Protein 9KRQ (pdb70)

Organism: NCBI:txid1508227

Sequence (362 aa):
TNVCPFHKVFNATRFPSVYAWERTKISDCIADYTVFYNSTSFSTFKCYGVSPSKLIDLCFTSVYADTFLIRFSEVRQVAPGQTGVIADYNYKLPDDFTGCVIAWNTAKQDTGHYFYRSHRSTKLKPFERDLSSDENGVRTLSTYDFNPNVPLEYQATRVVVLSFELLNAPATVCGHHHHHHTNVCPFHKVFNATRFPSVYAWERTKISDCIADYTVFYNSTSFSTFKCYGVSPSKLIDLCFTSVYADTFLIRFSEVRQVAPGQTGVIADYNYKLPDDFTGCVIAWNTAKQDTGHYFYRSHRSTKLKPFERDLSSDENGVRTLSTYDFNPNVPLEYQATRVVVLSFELLNAPATVCGHHHHHH

Nearest PDB structures (foldseek):
  8aja-assembly1_C  TM=9.615E-01  e=2.398E-30  Severe acute respiratory syndrome coronavirus
  7tat-assembly1_B  TM=9.306E-01  e=1.981E-24  Severe acute respiratory syndrome coronavirus 2
  9atp-assembly1_C  TM=9.205E-01  e=1.604E-23  Severe acute respiratory syndrome coronavirus 2
  8iou-assembly1_C  TM=9.215E-01  e=1.086E-22  Severe acute respiratory syndrome coronavirus 2
  7c2l-assembly1_B  TM=9.004E-01  e=1.258E-21  Severe acute respiratory syndrome coronavirus 2

Secondary structure (DSSP, 8-state):
-EE-THHHHHS-S-PPBSTT-EEEEE-SEE--GGGTSS-TT-SEEEEESS-GGGGGG--BSEEEEEEEEEEGGGGGTTSTT--SHHHHHT----TT--EEEEEEE-TTT--EEEEEE---SSPPPTT------EEBTEESEEEEEE-TTSPTTSSEEEEEEEEEE-SSS---B--SSSS--/-EE---HHHHS-S---BSTT-B--EE-SEEE-TTSS--SSS--EEEEESS-GGGGGG-EESEEEEEEEEEEGGGGGG-STT--SHHHHHT----TT--EEEEEE--TTTS-EEEEEE---SS-PPTT------BSSSSB-EEEEEE-TTS-GGGSEEEEEEEEEE-SSS---EEETTTTT-

B-factor: mean 45.49, std 20.88, range [3.66, 144.94]

InterPro domains:
  IPR002552 Spike glycoprotein S2, coronavirus [PF01601] (683-1204)
  IPR018548 Spike (S) protein S1 subunit, receptor-binding domain, betacoronavirus [PF09408] (343-502)
  IPR018548 Spike (S) protein S1 subunit, receptor-binding domain, betacoronavirus [PS51921] (329-503)
  IPR032500 Spike glycoprotein S1, N-terminal domain, betacoronavirus-like [PF16451] (31-332)
  IPR032500 Spike glycoprotein S1, N-terminal domain, betacoronavirus-like [PS51922] (10-298)
  IPR036326 Spike S1 subunit, receptor binding domain superfamily, betacoronavirus [SSF143587] (328-492)
  IPR042578 Spike glycoprotein, betacoronavirus [MF_04099] (5-1245)
  IPR043002 Spike glycoprotein, N-terminal domain superfamily [G3DSA:2.60.120.960] (22-302)
  IPR043473 Spike glycoprotein S2 superfamily, coronavirus [SSF111474] (881-998)
  IPR043473 Spike glycoprotein S2 superfamily, coronavirus [SSF111474] (1131-1183)
  IPR044341 Spike (S) protein S1 subunit, N-terminal domain, SARS-CoV-like [cd21624] (13-299)
  IPR044873 Spike glycoprotein S2, coronavirus, heptad repeat 1 [PS51923] (868-973)
  IPR044874 Spike glycoprotein S2, coronavirus, heptad repeat 2 [PS51924] (1115-1197)

Solvent-accessible surface area: 18185 Å² total; per-residue (Å²): 120,124,82,9,46,11,120,137,24,15,96,39,134,151,4,21,20,0,44,24,6,96,95,53,137,6,49,98,4,54,1,52,7,28,89,1,15,35,21,72,50,23,55,34,7,112,25,59,70,32,48,30,54,108,2,51,51,26,15,0,25,25,6,60,0,0,11,0,0,0,48,42,40,16,12,173,30,6,16,36,64,72,110,18,43,0,2,17,48,2,3,36,4,18,121,109,14,46,0,1,4,0,0,23,43,6,1,156,94,5,59,25,118,4,64,42,6,48,121,43,89,95,123,16,146,72,47,46,94,30,108,55,41,80,90,144,60,96,149,15,9,44,67,1,70,1,56,57,132,40,93,88,89,116,22,0,0,0,0,0,0,3,10,13,90,86,121,114,74,118,69,25,4,24,3,87,85,85,150,186,138,157,93,89,4,47,10,106,122,20,10,91,34,33,110,6,16,17,0,34,22,3,91,88,52,137,4,42,98,3,34,0,45,3,60,62,12,62,148,45,147,72,46,54,19,51,102,24,69,64,24,56,52,87,121,1,31,65,41,29,2,32,24,2,81,0,0,11,0,0,0,62,58,45,15,19,184,19,1,14,22,58,74,102,22,44,0,2,10,49,1,2,36,5,25,119,122,12,41,0,1,4,1,0,21,52,14,3,148,66,2,16,2,80,6,51,39,5,36,114,53,120,75,108,4,133,68,53,51,104,26,109,55,39,93,109,141,72,104,149,11,8,47,83,5,69,3,45,42,127,32,90,92,81,112,28,0,0,0,0,0,0,1,11,3,93,40,166,110,59,124,67,45,2,9,0,74,119,85,64,188,144

Structure (mmCIF, N/CA/C/O backbone):
data_9KRQ
#
_entry.id   9KRQ
#
_cell.length_a   44.163
_cell.length_b   73.772
_cell.length_c   117.835
_cell.angle_alpha   90.00
_cell.angle_beta   90.00
_cell.angle_gamma   90.00
#
_symmetry.space_group_name_H-M   'P 21 21 21'
#
loop_
_entity.id
_entity.type
_entity.pdbx_description
1 polymer 'Spike glycoprotein'
2 non-polymer 2-acetamido-2-deoxy-beta-D-glucopyranose
#
loop_
_atom_site.group_PDB
_atom_site.id
_atom_site.type_symbol
_atom_site.label_atom_id
_atom_site.label_alt_id
_atom_site.label_comp_id
_atom_site.label_asym_id
_atom_site.label_entity_id
_atom_site.label_seq_id
_atom_site.pdbx_PDB_ins_code
_atom_site.Cartn_x
_atom_site.Cartn_y
_atom_site.Cartn_z
_atom_site.occupancy
_atom_site.B_iso_or_equiv
_atom_site.auth_seq_id
_atom_site.auth_comp_id
_atom_site.auth_asym_id
_atom_site.auth_atom_id
_atom_site.pdbx_PDB_model_num
ATOM 1 N N . THR A 1 1 ? 84.388 58.780 9.060 1.00 91.21 329 THR B N 1
ATOM 2 C CA . THR A 1 1 ? 83.991 57.854 7.998 1.00 91.79 329 THR B CA 1
ATOM 3 C C . THR A 1 1 ? 82.522 57.415 8.140 1.00 89.46 329 THR B C 1
ATOM 4 O O . THR A 1 1 ? 82.020 57.229 9.257 1.00 80.87 329 THR B O 1
ATOM 8 N N . ASN A 1 2 ? 81.853 57.247 6.994 1.00 73.12 330 ASN B N 1
ATOM 9 C CA . ASN A 1 2 ? 80.460 56.829 6.931 1.00 71.48 330 ASN B CA 1
ATOM 10 C C . ASN A 1 2 ? 80.375 55.304 6.914 1.00 77.19 330 ASN B C 1
ATOM 11 O O . ASN A 1 2 ? 81.387 54.603 6.840 1.00 78.21 330 ASN B O 1
ATOM 16 N N . VAL A 1 3 ? 79.147 54.779 6.918 1.00 76.58 331 VAL B N 1
ATOM 17 C CA . VAL A 1 3 ? 78.905 53.379 7.246 1.00 67.46 331 VAL B CA 1
ATOM 18 C C . VAL A 1 3 ? 79.283 52.523 6.037 1.00 61.10 331 VAL B C 1
ATOM 19 O O . VAL A 1 3 ? 79.485 53.026 4.925 1.00 57.70 331 VAL B O 1
ATOM 23 N N . CYS A 1 4 ? 79.403 51.277 6.249 1.00 65.46 332 CYS B N 1
ATOM 24 C CA . CYS A 1 4 ? 80.023 50.394 5.285 1.00 64.94 332 CYS B CA 1
ATOM 25 C C . CYS A 1 4 ? 79.003 49.868 4.287 1.00 66.17 332 CYS B C 1
ATOM 26 O O . CYS A 1 4 ? 77.924 49.408 4.694 1.00 66.26 332 CYS B O 1
ATOM 29 N N . PRO A 1 5 ? 79.335 49.904 2.977 1.00 50.59 333 PRO B N 1
ATOM 30 C CA . PRO A 1 5 ? 78.411 49.579 1.892 1.00 39.54 333 PRO B CA 1
ATOM 31 C C . PRO A 1 5 ? 78.158 48.088 1.755 1.00 39.33 333 PRO B C 1
ATOM 32 O O . PRO A 1 5 ? 78.651 47.397 0.882 1.00 47.18 333 PRO B O 1
ATOM 36 N N . PHE A 1 6 ? 77.409 47.543 2.685 1.00 38.87 334 PHE B N 1
ATOM 37 C CA . PHE A 1 6 ? 77.141 46.124 2.545 1.00 38.69 334 PHE B CA 1
ATOM 38 C C . PHE A 1 6 ? 75.919 45.865 1.692 1.00 38.25 334 PHE B C 1
ATOM 39 O O . PHE A 1 6 ? 75.978 45.016 0.810 1.00 38.77 334 PHE B O 1
ATOM 47 N N . HIS A 1 7 ? 74.841 46.622 1.889 1.00 72.56 335 HIS B N 1
ATOM 48 C CA . HIS A 1 7 ? 73.641 46.387 1.100 1.00 71.13 335 HIS B CA 1
ATOM 49 C C . HIS A 1 7 ? 73.915 46.532 -0.391 1.00 73.69 335 HIS B C 1
ATOM 50 O O . HIS A 1 7 ? 73.336 45.794 -1.199 1.00 75.10 335 HIS B O 1
ATOM 57 N N . LYS A 1 8 ? 74.817 47.438 -0.780 1.00 41.10 336 LYS B N 1
ATOM 58 C CA . LYS A 1 8 ? 75.054 47.658 -2.203 1.00 39.68 336 LYS B CA 1
ATOM 59 C C . LYS A 1 8 ? 75.790 46.493 -2.825 1.00 39.31 336 LYS B C 1
ATOM 60 O O . LYS A 1 8 ? 75.698 46.301 -4.043 1.00 37.31 336 LYS B O 1
ATOM 66 N N . VAL A 1 9 ? 76.515 45.731 -2.005 1.00 35.57 337 VAL B N 1
ATOM 67 C CA . VAL A 1 9 ? 77.233 44.525 -2.413 1.00 35.94 337 VAL B CA 1
ATOM 68 C C . VAL A 1 9 ? 76.329 43.299 -2.385 1.00 32.76 337 VAL B C 1
ATOM 69 O O . VAL A 1 9 ? 76.359 42.475 -3.304 1.00 31.56 337 VAL B O 1
ATOM 73 N N . PHE A 1 10 ? 75.510 43.207 -1.342 1.00 29.55 338 PHE B N 1
ATOM 74 C CA . PHE A 1 10 ? 74.713 42.030 -1.045 1.00 29.01 338 PHE B CA 1
ATOM 75 C C . PHE A 1 10 ? 73.398 42.010 -1.817 1.00 27.92 338 PHE B C 1
ATOM 76 O O . PHE A 1 10 ? 73.034 40.973 -2.372 1.00 28.46 338 PHE B O 1
ATOM 84 N N . ASN A 1 11 ? 72.654 43.114 -1.843 1.00 40.92 339 ASN B N 1
ATOM 85 C CA . ASN A 1 11 ? 71.362 43.097 -2.538 1.00 45.80 339 ASN B CA 1
ATOM 86 C C . ASN A 1 11 ? 71.472 43.675 -3.946 1.00 42.49 339 ASN B C 1
ATOM 87 O O . ASN A 1 11 ? 70.594 44.404 -4.405 1.00 45.90 339 ASN B O 1
ATOM 92 N N . ALA A 1 12 ? 72.479 43.251 -4.700 1.00 30.66 340 ALA B N 1
ATOM 93 C CA . ALA A 1 12 ? 72.587 43.666 -6.085 1.00 30.95 340 ALA B CA 1
ATOM 94 C C . ALA A 1 12 ? 71.736 42.726 -6.928 1.00 34.24 340 ALA B C 1
ATOM 95 O O . ALA A 1 12 ? 71.408 41.619 -6.504 1.00 39.42 340 ALA B O 1
ATOM 97 N N . THR A 1 13 ? 71.365 43.161 -8.130 1.00 25.44 341 THR B N 1
ATOM 98 C CA . THR A 1 13 ? 70.418 42.336 -8.883 1.00 28.41 341 THR B CA 1
ATOM 99 C C . THR A 1 13 ? 71.052 41.016 -9.310 1.00 27.75 341 THR B C 1
ATOM 100 O O . THR A 1 13 ? 70.372 39.980 -9.356 1.00 24.21 341 THR B O 1
ATOM 104 N N . ARG A 1 14 ? 72.342 41.042 -9.649 1.00 42.13 342 ARG B N 1
ATOM 105 C CA . ARG A 1 14 ? 73.051 39.886 -10.184 1.00 43.19 342 ARG B CA 1
ATOM 106 C C . ARG A 1 14 ? 74.313 39.557 -9.377 1.00 41.30 342 ARG B C 1
ATOM 107 O O . ARG A 1 14 ? 75.076 40.448 -8.995 1.00 38.80 342 ARG B O 1
ATOM 115 N N . PHE A 1 15 ? 74.550 38.262 -9.133 1.00 26.25 343 PHE B N 1
ATOM 116 C CA . PHE A 1 15 ? 75.879 37.916 -8.646 1.00 22.12 343 PHE B CA 1
ATOM 117 C C . PHE A 1 15 ? 76.654 37.237 -9.770 1.00 18.19 343 PHE B C 1
ATOM 118 O O . PHE A 1 15 ? 76.049 36.646 -10.667 1.00 18.47 343 PHE B O 1
ATOM 126 N N . PRO A 1 16 ? 77.980 37.327 -9.775 1.00 27.08 344 PRO B N 1
ATOM 127 C CA . PRO A 1 16 ? 78.749 36.748 -10.875 1.00 30.23 344 PRO B CA 1
ATOM 128 C C . PRO A 1 16 ? 78.598 35.241 -10.918 1.00 29.99 344 PRO B C 1
ATOM 129 O O . PRO A 1 16 ? 78.086 34.618 -9.993 1.00 36.42 344 PRO B O 1
ATOM 133 N N . SER A 1 17 ? 79.014 34.647 -12.029 1.00 29.38 345 SER B N 1
ATOM 134 C CA . SER A 1 17 ? 79.254 33.217 -11.956 1.00 33.80 345 SER B CA 1
ATOM 135 C C . SER A 1 17 ? 80.488 32.968 -11.084 1.00 35.07 345 SER B C 1
ATOM 136 O O . SER A 1 17 ? 81.300 33.864 -10.837 1.00 35.66 345 SER B O 1
ATOM 139 N N . VAL A 1 18 ? 80.578 31.759 -10.541 1.00 27.82 346 VAL B N 1
ATOM 140 C CA . VAL A 1 18 ? 81.619 31.499 -9.555 1.00 28.79 346 VAL B CA 1
ATOM 141 C C . VAL A 1 18 ? 82.995 31.426 -10.213 1.00 29.86 346 VAL B C 1
ATOM 142 O O . VAL A 1 18 ? 84.011 31.754 -9.588 1.00 30.95 346 VAL B O 1
ATOM 146 N N . TYR A 1 19 ? 83.074 30.991 -11.462 1.00 21.37 347 TYR B N 1
ATOM 147 C CA . TYR A 1 19 ? 84.395 30.882 -12.053 1.00 22.78 347 TYR B CA 1
ATOM 148 C C . TYR A 1 19 ? 84.965 32.256 -12.305 1.00 22.14 347 TYR B C 1
ATOM 149 O O . TYR A 1 19 ? 86.181 32.451 -12.265 1.00 27.73 347 TYR B O 1
ATOM 158 N N . ALA A 1 20 ? 84.098 33.214 -12.560 1.00 32.82 348 ALA B N 1
ATOM 159 C CA . ALA A 1 20 ? 84.489 34.603 -12.698 1.00 34.59 348 ALA B CA 1
ATOM 160 C C . ALA A 1 20 ? 84.080 35.431 -11.476 1.00 37.72 348 ALA B C 1
ATOM 161 O O . ALA A 1 20 ? 83.402 36.456 -11.616 1.00 39.89 348 ALA B O 1
ATOM 163 N N . TRP A 1 21 ? 84.423 34.972 -10.275 1.00 24.06 349 TRP B N 1
ATOM 164 C CA . TRP A 1 21 ? 84.106 35.719 -9.071 1.00 21.67 349 TRP B CA 1
ATOM 165 C C . TRP A 1 21 ? 84.723 37.118 -9.115 1.00 25.36 349 TRP B C 1
ATOM 166 O O . TRP A 1 21 ? 85.698 37.394 -9.822 1.00 24.33 349 TRP B O 1
ATOM 177 N N . GLU A 1 22 ? 84.130 38.015 -8.339 1.00 37.08 350 GLU B N 1
ATOM 178 C CA . GLU A 1 22 ? 84.507 39.409 -8.373 1.00 32.63 350 GLU B CA 1
ATOM 179 C C . GLU A 1 22 ? 84.844 39.871 -6.968 1.00 35.15 350 GLU B C 1
ATOM 180 O O . GLU A 1 22 ? 84.149 39.532 -6.005 1.00 36.24 350 GLU B O 1
ATOM 186 N N . ARG A 1 23 ? 85.894 40.679 -6.879 1.00 25.06 351 ARG B N 1
ATOM 187 C CA . ARG A 1 23 ? 86.394 41.285 -5.656 1.00 24.47 351 ARG B CA 1
ATOM 188 C C . ARG A 1 23 ? 85.887 42.724 -5.540 1.00 24.79 351 ARG B C 1
ATOM 189 O O . ARG A 1 23 ? 85.499 43.370 -6.516 1.00 30.80 351 ARG B O 1
ATOM 197 N N . THR A 1 24 ? 85.851 43.203 -4.313 1.00 25.54 352 THR B N 1
ATOM 198 C CA . THR A 1 24 ? 85.496 44.577 -4.009 1.00 25.59 352 THR B CA 1
ATOM 199 C C . THR A 1 24 ? 86.402 45.055 -2.892 1.00 32.47 352 THR B C 1
ATOM 200 O O . THR A 1 24 ? 86.725 44.274 -1.994 1.00 39.96 352 THR B O 1
ATOM 204 N N . LYS A 1 25 ? 86.906 46.287 -2.987 1.00 41.65 353 LYS B N 1
ATOM 205 C CA . LYS A 1 25 ? 87.749 46.807 -1.919 1.00 45.07 353 LYS B CA 1
ATOM 206 C C . LYS A 1 25 ? 86.893 47.702 -1.037 1.00 42.13 353 LYS B C 1
ATOM 207 O O . LYS A 1 25 ? 86.113 48.513 -1.544 1.00 45.95 353 LYS B O 1
ATOM 213 N N . ILE A 1 26 ? 86.975 47.492 0.273 1.00 27.60 354 ILE B N 1
ATOM 214 C CA . ILE A 1 26 ? 86.231 48.298 1.229 1.00 36.98 354 ILE B CA 1
ATOM 215 C C . ILE A 1 26 ? 87.192 48.936 2.227 1.00 36.10 354 ILE B C 1
ATOM 216 O O . ILE A 1 26 ? 88.018 48.240 2.833 1.00 34.87 354 ILE B O 1
ATOM 221 N N . SER A 1 27 ? 87.040 50.243 2.440 1.00 52.25 355 SER B N 1
ATOM 222 C CA . SER A 1 27 ? 87.832 50.973 3.427 1.00 52.92 355 SER B CA 1
ATOM 223 C C . SER A 1 27 ? 87.202 52.343 3.661 1.00 56.68 355 SER B C 1
ATOM 224 O O . SER A 1 27 ? 86.325 52.775 2.910 1.00 63.22 355 SER B O 1
ATOM 227 N N . ASP A 1 28 ? 87.686 53.025 4.709 1.00 54.08 356 ASP B N 1
ATOM 228 C CA . ASP A 1 28 ? 87.162 54.316 5.182 1.00 51.13 356 ASP B CA 1
ATOM 229 C C . ASP A 1 28 ? 85.715 54.227 5.645 1.00 54.07 356 ASP B C 1
ATOM 230 O O . ASP A 1 28 ? 84.942 55.164 5.445 1.00 59.49 356 ASP B O 1
ATOM 235 N N . CYS A 1 29 ? 85.300 53.070 6.137 1.00 41.57 357 CYS B N 1
ATOM 236 C CA . CYS A 1 29 ? 83.923 52.826 6.534 1.00 44.46 357 CYS B CA 1
ATOM 237 C C . CYS A 1 29 ? 83.849 52.382 7.996 1.00 47.35 357 CYS B C 1
ATOM 238 O O . CYS A 1 29 ? 84.839 51.935 8.581 1.00 44.91 357 CYS B O 1
ATOM 241 N N . ILE A 1 30 ? 82.665 52.566 8.593 1.00 49.11 358 ILE B N 1
ATOM 242 C CA . ILE A 1 30 ? 82.312 52.068 9.925 1.00 47.75 358 ILE B CA 1
ATOM 243 C C . ILE A 1 30 ? 81.368 50.887 9.720 1.00 50.25 358 ILE B C 1
ATOM 244 O O . ILE A 1 30 ? 80.175 51.068 9.454 1.00 54.98 358 ILE B O 1
ATOM 249 N N . ALA A 1 31 ? 81.877 49.669 9.856 1.00 51.80 359 ALA B N 1
ATOM 250 C CA . ALA A 1 31 ? 81.134 48.492 9.417 1.00 58.18 359 ALA B CA 1
ATOM 251 C C . ALA A 1 31 ? 80.002 48.090 10.369 1.00 61.52 359 ALA B C 1
ATOM 252 O O . ALA A 1 31 ? 80.204 47.989 11.583 1.00 61.60 359 ALA B O 1
ATOM 254 N N . ASP A 1 32 ? 78.825 47.798 9.808 1.00 50.89 360 ASP B N 1
ATOM 255 C CA . ASP A 1 32 ? 77.705 47.226 10.552 1.00 53.40 360 ASP B CA 1
ATOM 256 C C . ASP A 1 32 ? 77.399 45.835 10.016 1.00 63.85 360 ASP B C 1
ATOM 257 O O . ASP A 1 32 ? 76.681 45.687 9.022 1.00 66.43 360 ASP B O 1
ATOM 262 N N . TYR A 1 33 ? 77.918 44.814 10.696 1.00 74.09 361 TYR B N 1
ATOM 263 C CA . TYR A 1 33 ? 77.649 43.436 10.319 1.00 77.17 361 TYR B CA 1
ATOM 264 C C . TYR A 1 33 ? 76.313 42.921 10.861 1.00 83.15 361 TYR B C 1
ATOM 265 O O . TYR A 1 33 ? 76.034 41.715 10.749 1.00 80.77 361 TYR B O 1
ATOM 274 N N . THR A 1 34 ? 75.480 43.798 11.406 1.00 92.60 362 THR B N 1
ATOM 275 C CA . THR A 1 34 ? 74.304 43.277 12.144 1.00 91.69 362 THR B CA 1
ATOM 276 C C . THR A 1 34 ? 73.378 42.563 11.161 1.00 99.54 362 THR B C 1
ATOM 277 O O . THR A 1 34 ? 72.842 41.516 11.532 1.00 102.29 362 THR B O 1
ATOM 281 N N . VAL A 1 35 ? 73.209 43.090 9.947 1.00 81.71 363 VAL B N 1
ATOM 282 C CA . VAL A 1 35 ? 72.221 42.463 9.026 1.00 75.74 363 VAL B CA 1
ATOM 283 C C . VAL A 1 35 ? 72.438 40.958 9.027 1.00 75.79 363 VAL B C 1
ATOM 284 O O . VAL A 1 35 ? 71.468 40.236 9.262 1.00 78.07 363 VAL B O 1
ATOM 288 N N . PHE A 1 36 ? 73.661 40.501 8.776 1.00 77.19 364 PHE B N 1
ATOM 289 C CA . PHE A 1 36 ? 73.932 39.047 8.647 1.00 68.68 364 PHE B CA 1
ATOM 290 C C . PHE A 1 36 ? 73.427 38.337 9.906 1.00 74.71 364 PHE B C 1
ATOM 291 O O . PHE A 1 36 ? 72.921 38.992 10.795 1.00 77.18 364 PHE B O 1
ATOM 299 N N . TYR A 1 37 ? 73.589 37.022 9.999 1.00 95.45 365 TYR B N 1
ATOM 300 C CA . TYR A 1 37 ? 73.018 36.250 11.140 1.00 100.60 365 T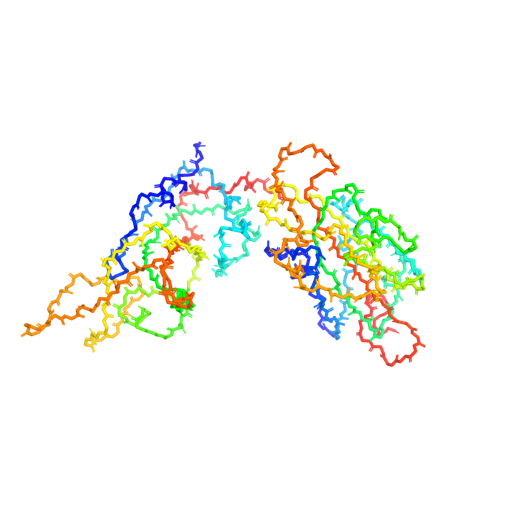YR B CA 1
ATOM 301 C C . TYR A 1 37 ? 71.541 36.621 11.370 1.00 106.43 365 TYR B C 1
ATOM 302 O O . TYR A 1 37 ? 71.151 36.791 12.542 1.00 99.23 365 TYR B O 1
ATOM 311 N N . ASN A 1 38 ? 70.755 36.746 10.298 1.00 107.22 366 ASN B N 1
ATOM 312 C CA . ASN A 1 38 ? 69.308 37.078 10.379 1.00 98.19 366 ASN B CA 1
ATOM 313 C C . ASN A 1 38 ? 68.558 35.778 10.643 1.00 107.65 366 ASN B C 1
ATOM 314 O O . ASN A 1 38 ? 67.381 35.857 11.035 1.00 112.92 366 ASN B O 1
ATOM 319 N N . SER A 1 39 ? 69.192 34.630 10.396 1.00 98.47 367 SER B N 1
ATOM 320 C CA . SER A 1 39 ? 68.597 33.312 10.750 1.00 95.20 367 SER B CA 1
ATOM 321 C C . SER A 1 39 ? 67.290 33.036 10.007 1.00 92.82 367 SER B C 1
ATOM 322 O O . SER A 1 39 ? 66.588 32.079 10.378 1.00 87.00 367 SER B O 1
ATOM 325 N N . THR A 1 40 ? 66.958 33.861 9.035 1.00 92.28 368 THR B N 1
ATOM 326 C CA . THR A 1 40 ? 65.728 33.643 8.242 1.00 98.20 368 THR B CA 1
ATOM 327 C C . THR A 1 40 ? 66.117 34.104 6.849 1.00 104.12 368 THR B C 1
ATOM 328 O O . THR A 1 40 ? 65.318 33.923 5.908 1.00 110.19 368 THR B O 1
ATOM 332 N N . SER A 1 41 ? 67.307 34.699 6.760 1.00 103.13 369 SER B N 1
ATOM 333 C CA . SER A 1 41 ? 67.865 35.107 5.452 1.00 98.41 369 SER B CA 1
ATOM 334 C C . SER A 1 41 ? 69.296 34.598 5.388 1.00 90.42 369 SER B C 1
ATOM 335 O O . SER A 1 41 ? 69.651 33.990 4.375 1.00 86.25 369 SER B O 1
ATOM 338 N N . PHE A 1 42 ? 70.083 34.771 6.454 1.00 70.83 370 PHE B N 1
ATOM 339 C CA . PHE A 1 42 ? 71.464 34.351 6.243 1.00 64.15 370 PHE B CA 1
ATOM 340 C C . PHE A 1 42 ? 71.606 32.955 6.817 1.00 61.53 370 PHE B C 1
ATOM 341 O O . PHE A 1 42 ? 71.584 32.760 8.028 1.00 74.17 370 PHE B O 1
ATOM 349 N N . SER A 1 43 ? 71.748 31.985 5.936 1.00 44.66 371 SER B N 1
ATOM 350 C CA . SER A 1 43 ? 71.797 30.608 6.369 1.00 48.09 371 SER B CA 1
ATOM 351 C C . SER A 1 43 ? 73.191 30.154 6.741 1.00 52.13 371 SER B C 1
ATOM 352 O O . SER A 1 43 ? 73.342 29.046 7.262 1.00 58.40 371 SER B O 1
ATOM 355 N N . THR A 1 44 ? 74.221 30.949 6.483 1.00 52.77 372 THR B N 1
ATOM 356 C CA . THR A 1 44 ? 75.553 30.490 6.864 1.00 50.21 372 THR B CA 1
ATOM 357 C C . THR A 1 44 ? 76.397 31.709 7.153 1.00 45.65 372 THR B C 1
ATOM 358 O O . THR A 1 44 ? 76.522 32.584 6.298 1.00 48.62 372 THR B O 1
ATOM 362 N N . PHE A 1 45 ? 76.981 31.754 8.344 1.00 44.18 373 PHE B N 1
ATOM 363 C CA . PHE A 1 45 ? 77.810 32.890 8.735 1.00 47.16 373 PHE B CA 1
ATOM 364 C C . PHE A 1 45 ? 78.918 32.378 9.649 1.00 44.14 373 PHE B C 1
ATOM 365 O O . PHE A 1 45 ? 78.709 32.220 10.851 1.00 46.28 373 PHE B O 1
ATOM 373 N N . LYS A 1 46 ? 80.116 32.228 9.089 1.00 51.96 374 LYS B N 1
ATOM 374 C CA . LYS A 1 46 ? 81.176 31.468 9.745 1.00 54.92 374 LYS B CA 1
ATOM 375 C C . LYS A 1 46 ? 82.508 32.143 9.476 1.00 51.38 374 LYS B C 1
ATOM 376 O O . LYS A 1 46 ? 82.829 32.457 8.325 1.00 47.31 374 LYS B O 1
ATOM 382 N N . CYS A 1 47 ? 83.271 32.377 10.543 1.00 60.84 375 CYS B N 1
ATOM 383 C CA . CYS A 1 47 ? 84.502 33.152 10.476 1.00 57.30 375 CYS B CA 1
ATOM 384 C C . CYS A 1 47 ? 85.698 32.283 10.858 1.00 58.30 375 CYS B C 1
ATOM 385 O O . CYS A 1 47 ? 85.557 31.249 11.528 1.00 61.53 375 CYS B O 1
ATOM 388 N N . TYR A 1 48 ? 86.856 32.654 10.316 1.00 41.73 376 TYR B N 1
ATOM 389 C CA . TYR A 1 48 ? 88.097 31.891 10.389 1.00 41.31 376 TYR B CA 1
ATOM 390 C C . TYR A 1 48 ? 89.212 32.835 10.808 1.00 44.93 376 TYR B C 1
ATOM 391 O O . TYR A 1 48 ? 89.489 33.813 10.104 1.00 48.56 376 TYR B O 1
ATOM 400 N N . GLY A 1 49 ? 89.836 32.565 11.953 1.00 25.86 377 GLY B N 1
ATOM 401 C CA . GLY A 1 49 ? 90.838 33.465 12.476 1.00 25.89 377 GLY B CA 1
ATOM 402 C C . GLY A 1 49 ? 90.309 34.518 13.419 1.00 26.16 377 GLY B C 1
ATOM 403 O O . GLY A 1 49 ? 91.084 35.356 13.891 1.00 28.36 377 GLY B O 1
ATOM 404 N N . VAL A 1 50 ? 88.999 34.534 13.684 1.00 29.72 378 VAL B N 1
ATOM 405 C CA . VAL A 1 50 ? 88.423 35.504 14.598 1.00 32.38 378 VAL B CA 1
ATOM 406 C C . VAL A 1 50 ? 87.033 35.029 14.973 1.00 33.13 378 VAL B C 1
ATOM 407 O O . VAL A 1 50 ? 86.470 34.147 14.321 1.00 34.14 378 VAL B O 1
ATOM 411 N N . SER A 1 51 ? 86.505 35.584 15.997 1.00 32.29 379 SER B N 1
ATOM 412 C CA . SER A 1 51 ? 85.189 35.203 16.447 1.00 35.43 379 SER B CA 1
ATOM 413 C C . SER A 1 51 ? 84.185 36.119 15.782 1.00 38.68 379 SER B C 1
ATOM 414 O O . SER A 1 51 ? 84.376 37.341 15.792 1.00 39.83 379 SER B O 1
ATOM 417 N N . PRO A 1 52 ? 83.176 35.569 15.111 1.00 56.12 380 PRO B N 1
ATOM 418 C CA . PRO A 1 52 ? 82.110 36.420 14.561 1.00 61.96 380 PRO B CA 1
ATOM 419 C C . PRO A 1 52 ? 81.636 37.426 15.581 1.00 60.03 380 PRO B C 1
ATOM 420 O O . PRO A 1 52 ? 81.258 38.555 15.244 1.00 52.74 380 PRO B O 1
ATOM 424 N N . SER A 1 53 ? 81.650 37.010 16.846 1.00 95.35 381 SER B N 1
ATOM 425 C CA . SER A 1 53 ? 81.318 37.895 17.949 1.00 104.66 381 SER B CA 1
ATOM 426 C C . SER A 1 53 ? 82.349 39.014 18.102 1.00 95.95 381 SER B C 1
ATOM 427 O O . SER A 1 53 ? 81.977 40.145 18.432 1.00 88.23 381 SER B O 1
ATOM 430 N N . LYS A 1 54 ? 83.625 38.741 17.807 1.00 39.09 382 LYS B N 1
ATOM 431 C CA . LYS A 1 54 ? 84.686 39.722 18.007 1.00 41.76 382 LYS B CA 1
ATOM 432 C C . LYS A 1 54 ? 84.804 40.712 16.847 1.00 39.44 382 LYS B C 1
ATOM 433 O O . LYS A 1 54 ? 85.506 41.719 16.976 1.00 32.55 382 LYS B O 1
ATOM 439 N N . LEU A 1 55 ? 84.031 40.520 15.776 1.00 67.53 383 LEU B N 1
ATOM 440 C CA . LEU A 1 55 ? 84.048 41.462 14.661 1.00 65.39 383 LEU B CA 1
ATOM 441 C C . LEU A 1 55 ? 83.630 42.858 15.090 1.00 66.70 383 LEU B C 1
ATOM 442 O O . LEU A 1 55 ? 84.089 43.846 14.506 1.00 65.94 383 LEU B O 1
ATOM 447 N N . ILE A 1 56 ? 82.704 42.962 16.047 1.00 52.64 384 ILE B N 1
ATOM 448 C CA . ILE A 1 56 ? 82.279 44.279 16.494 1.00 53.81 384 ILE B CA 1
ATOM 449 C C . ILE A 1 56 ? 83.391 45.038 17.227 1.00 55.37 384 ILE B C 1
ATOM 450 O O . ILE A 1 56 ? 83.327 46.263 17.312 1.00 47.26 384 ILE B O 1
ATOM 455 N N . ASP A 1 57 ? 84.451 44.373 17.707 1.00 86.76 385 ASP B N 1
ATOM 456 C CA . ASP A 1 57 ? 85.512 45.080 18.439 1.00 88.37 385 ASP B CA 1
ATOM 457 C C . ASP A 1 57 ? 86.750 45.369 17.610 1.00 83.27 385 ASP B C 1
ATOM 458 O O . ASP A 1 57 ? 87.704 45.934 18.149 1.00 87.98 385 ASP B O 1
ATOM 463 N N . LEU A 1 58 ? 86.772 45.015 16.330 1.00 58.11 386 LEU B N 1
ATOM 464 C CA . LEU A 1 58 ? 88.022 44.964 15.591 1.00 56.68 386 LEU B CA 1
ATOM 465 C C . LEU A 1 58 ? 88.044 46.008 14.480 1.00 57.26 386 LEU B C 1
ATOM 466 O O . LEU A 1 58 ? 87.004 46.341 13.903 1.00 56.30 386 LEU B O 1
ATOM 471 N N . CYS A 1 59 ? 89.251 46.511 14.183 1.00 72.88 387 CYS B N 1
ATOM 472 C CA . CYS A 1 59 ? 89.541 47.378 13.039 1.00 70.50 387 CYS B CA 1
ATOM 473 C C . CYS A 1 59 ? 90.428 46.626 12.056 1.00 58.34 387 CYS B C 1
ATOM 474 O O . CYS A 1 59 ? 91.289 45.845 12.452 1.00 65.65 387 CYS B O 1
ATOM 477 N N . PHE A 1 60 ? 90.237 46.877 10.775 1.00 43.34 388 PHE B N 1
ATOM 478 C CA . PHE A 1 60 ? 90.930 46.113 9.756 1.00 46.78 388 PHE B CA 1
ATOM 479 C C . PHE A 1 60 ? 91.616 47.064 8.790 1.00 52.75 388 PHE B C 1
ATOM 480 O O . PHE A 1 60 ? 91.076 48.121 8.445 1.00 50.30 388 PHE B O 1
ATOM 488 N N . THR A 1 61 ? 92.764 46.642 8.270 1.00 54.30 389 THR B N 1
ATOM 489 C CA . THR A 1 61 ? 93.496 47.572 7.425 1.00 56.95 389 THR B CA 1
ATOM 490 C C . THR A 1 61 ? 92.941 47.599 6.015 1.00 60.04 389 THR B C 1
ATOM 491 O O . THR A 1 61 ? 92.976 48.641 5.363 1.00 51.84 389 THR B O 1
ATOM 495 N N . SER A 1 62 ? 92.445 46.462 5.536 1.00 88.79 390 SER B N 1
ATOM 4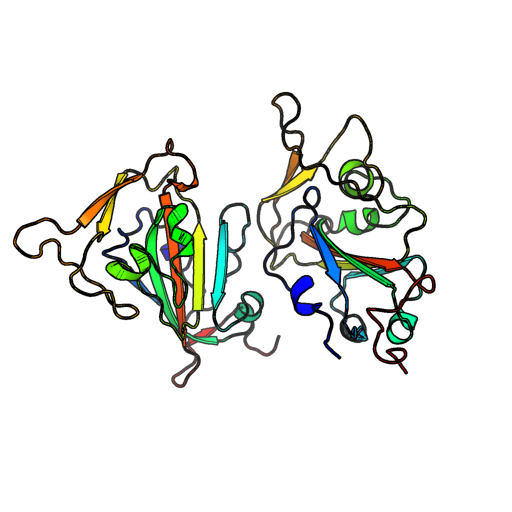96 C CA . SER A 1 62 ? 91.937 46.290 4.185 1.00 80.65 390 SER B CA 1
ATOM 497 C C . SER A 1 62 ? 90.891 45.201 4.267 1.00 76.76 390 SER B C 1
ATOM 498 O O . SER A 1 62 ? 91.119 44.194 4.942 1.00 80.12 390 SER B O 1
ATOM 501 N N . VAL A 1 63 ? 89.742 45.408 3.642 1.00 36.28 391 VAL B N 1
ATOM 502 C CA . VAL A 1 63 ? 88.733 44.362 3.560 1.00 31.52 391 VAL B CA 1
ATOM 503 C C . VAL A 1 63 ? 88.349 44.168 2.104 1.00 33.93 391 VAL B C 1
ATOM 504 O O . VAL A 1 63 ? 88.018 45.137 1.416 1.00 34.50 391 VAL B O 1
ATOM 508 N N . TYR A 1 64 ? 88.432 42.935 1.614 1.00 38.64 392 TYR B N 1
ATOM 509 C CA . TYR A 1 64 ? 87.916 42.620 0.290 1.00 32.90 392 TYR B CA 1
ATOM 510 C C . TYR A 1 64 ? 86.687 41.728 0.391 1.00 33.24 392 TYR B C 1
ATOM 511 O O . TYR A 1 64 ? 86.596 40.870 1.274 1.00 35.47 392 TYR B O 1
ATOM 520 N N . ALA A 1 65 ? 85.726 41.951 -0.498 1.00 29.00 393 ALA B N 1
ATOM 521 C CA . ALA A 1 65 ? 84.502 41.160 -0.537 1.00 27.89 393 ALA B CA 1
ATOM 522 C C . ALA A 1 65 ? 84.447 40.397 -1.868 1.00 29.97 393 ALA B C 1
ATOM 523 O O . ALA A 1 65 ? 84.022 40.938 -2.895 1.00 29.92 393 ALA B O 1
ATOM 525 N N . ASP A 1 66 ? 84.836 39.118 -1.845 1.00 38.10 394 ASP B N 1
ATOM 526 C CA . ASP A 1 66 ? 84.690 38.266 -3.015 1.00 31.54 394 ASP B CA 1
ATOM 527 C C . ASP A 1 66 ? 83.270 37.712 -3.058 1.00 35.55 394 ASP B C 1
ATOM 528 O O . ASP A 1 66 ? 82.715 37.308 -2.038 1.00 34.25 394 ASP B O 1
ATOM 533 N N . THR A 1 67 ? 82.683 37.691 -4.251 1.00 51.67 395 THR B N 1
ATOM 534 C CA . THR A 1 67 ? 81.264 37.400 -4.440 1.00 47.91 395 THR B CA 1
ATOM 535 C C . THR A 1 67 ? 81.070 36.426 -5.593 1.00 45.18 395 THR B C 1
ATOM 536 O O . THR A 1 67 ? 81.792 36.501 -6.587 1.00 44.45 395 THR B O 1
ATOM 540 N N . PHE A 1 68 ? 80.098 35.517 -5.461 1.00 27.15 396 PHE B N 1
ATOM 541 C CA . PHE A 1 68 ? 79.754 34.574 -6.539 1.00 22.27 396 PHE B CA 1
ATOM 542 C C . PHE A 1 68 ? 78.493 33.772 -6.209 1.00 22.58 396 PHE B C 1
ATOM 543 O O . PHE A 1 68 ? 77.898 33.894 -5.132 1.00 23.81 396 PHE B O 1
ATOM 551 N N . LEU A 1 69 ? 78.129 32.887 -7.132 1.00 8.09 397 LEU B N 1
ATOM 552 C CA . LEU A 1 69 ? 76.867 32.159 -7.053 1.00 9.58 397 LEU B CA 1
ATOM 553 C C . LEU A 1 69 ? 77.074 30.669 -7.346 1.00 15.66 397 LEU B C 1
ATOM 554 O O . LEU A 1 69 ? 77.532 30.299 -8.430 1.00 17.59 397 LEU B O 1
ATOM 559 N N . ILE A 1 70 ? 76.716 29.813 -6.386 1.00 21.52 398 ILE B N 1
ATOM 560 C CA . ILE A 1 70 ? 76.866 28.367 -6.507 1.00 20.30 398 ILE B CA 1
ATOM 561 C C . ILE A 1 70 ? 75.607 27.716 -5.955 1.00 26.69 398 ILE B C 1
ATOM 562 O O . ILE A 1 70 ? 74.596 28.394 -5.772 1.00 26.82 398 ILE B O 1
ATOM 567 N N . ARG A 1 71 ? 75.631 26.396 -5.761 1.00 35.50 399 ARG B N 1
ATOM 568 C CA . ARG A 1 71 ? 74.539 25.641 -5.147 1.00 36.72 399 ARG B CA 1
ATOM 569 C C . ARG A 1 71 ? 74.725 25.488 -3.638 1.00 31.57 399 ARG B C 1
ATOM 570 O O . ARG A 1 71 ? 75.830 25.598 -3.100 1.00 27.80 399 ARG B O 1
ATOM 578 N N . PHE A 1 72 ? 73.618 25.183 -2.962 1.00 36.29 400 PHE B N 1
ATOM 579 C CA . PHE A 1 72 ? 73.685 24.929 -1.529 1.00 36.62 400 PHE B CA 1
ATOM 580 C C . PHE A 1 72 ? 74.663 23.805 -1.221 1.00 34.39 400 PHE B C 1
ATOM 581 O O . PHE A 1 72 ? 75.494 23.923 -0.319 1.00 33.35 400 PHE B O 1
ATOM 589 N N . SER A 1 73 ? 74.591 22.722 -1.992 1.00 49.12 401 SER B N 1
ATOM 590 C CA . SER A 1 73 ? 75.451 21.561 -1.809 1.00 51.92 401 SER B CA 1
ATOM 591 C C . SER A 1 73 ? 76.921 21.942 -1.721 1.00 53.55 401 SER B C 1
ATOM 592 O O . SER A 1 73 ? 77.706 21.283 -1.024 1.00 49.80 401 SER B O 1
ATOM 595 N N . GLU A 1 74 ? 77.320 22.984 -2.444 1.00 54.24 402 GLU B N 1
ATOM 596 C CA . GLU A 1 74 ? 78.730 23.293 -2.606 1.00 53.54 402 GLU B CA 1
ATOM 597 C C . GLU A 1 74 ? 79.166 24.460 -1.753 1.00 48.60 402 GLU B C 1
ATOM 598 O O . GLU A 1 74 ? 80.324 24.872 -1.853 1.00 45.18 402 GLU B O 1
ATOM 604 N N . VAL A 1 75 ? 78.263 24.985 -0.916 1.00 32.96 403 VAL B N 1
ATOM 605 C CA . VAL A 1 75 ? 78.619 26.060 0.001 1.00 26.19 403 VAL B CA 1
ATOM 606 C C . VAL A 1 75 ? 79.708 25.606 0.951 1.00 29.42 403 VAL B C 1
ATOM 607 O O . VAL A 1 75 ? 80.683 26.325 1.203 1.00 25.05 403 VAL B O 1
ATOM 611 N N . ARG A 1 76 ? 79.620 24.362 1.398 1.00 36.92 404 ARG B N 1
ATOM 612 C CA . ARG A 1 76 ? 80.575 23.881 2.372 1.00 37.26 404 ARG B CA 1
ATOM 613 C C . ARG A 1 76 ? 81.998 23.820 1.837 1.00 37.74 404 ARG B C 1
ATOM 614 O O . ARG A 1 76 ? 82.924 23.625 2.630 1.00 44.27 404 ARG B O 1
ATOM 622 N N . GLN A 1 77 ? 82.209 24.005 0.537 1.00 41.40 405 GLN B N 1
ATOM 623 C CA . GLN A 1 77 ? 83.571 23.935 0.025 1.00 40.53 405 GLN B CA 1
ATOM 624 C C . GLN A 1 77 ? 84.343 25.224 0.241 1.00 46.22 405 GLN B C 1
ATOM 625 O O . GLN A 1 77 ? 85.571 25.207 0.109 1.00 52.84 405 GLN B O 1
ATOM 631 N N . VAL A 1 78 ? 83.663 26.341 0.535 1.00 47.01 406 VAL B N 1
ATOM 632 C CA . VAL A 1 78 ? 84.359 27.613 0.747 1.00 49.19 406 VAL B CA 1
ATOM 633 C C . VAL A 1 78 ? 84.933 27.637 2.157 1.00 53.13 406 VAL B C 1
ATOM 634 O O . VAL A 1 78 ? 84.369 28.246 3.076 1.00 50.99 406 VAL B O 1
ATOM 638 N N . ALA A 1 79 ? 86.030 26.926 2.351 1.00 48.33 407 ALA B N 1
ATOM 639 C CA . ALA A 1 79 ? 86.655 26.848 3.655 1.00 48.84 407 ALA B CA 1
ATOM 640 C C . ALA A 1 79 ? 88.123 26.575 3.431 1.00 52.49 407 ALA B C 1
ATOM 641 O O . ALA A 1 79 ? 88.507 26.079 2.370 1.00 52.31 407 ALA B O 1
ATOM 643 N N . PRO A 1 80 ? 88.971 26.933 4.377 1.00 33.03 408 PRO B N 1
ATOM 644 C CA . PRO A 1 80 ? 90.387 26.610 4.226 1.00 35.53 408 PRO B CA 1
ATOM 645 C C . PRO A 1 80 ? 90.550 25.104 4.075 1.00 38.56 408 PRO B C 1
ATOM 646 O O . PRO A 1 80 ? 89.900 24.316 4.770 1.00 36.68 408 PRO B O 1
ATOM 650 N N . GLY A 1 81 ? 91.353 24.704 3.096 1.00 70.56 409 GLY B N 1
ATOM 651 C CA . GLY A 1 81 ? 91.763 23.307 3.015 1.00 78.71 409 GLY B CA 1
ATOM 652 C C . GLY A 1 81 ? 90.646 22.312 2.782 1.00 78.93 409 GLY B C 1
ATOM 653 O O . GLY A 1 81 ? 90.691 21.192 3.314 1.00 77.09 409 GLY B O 1
ATOM 654 N N . GLN A 1 82 ? 89.621 22.703 2.036 1.00 53.17 410 GLN B N 1
ATOM 655 C CA . GLN A 1 82 ? 88.588 21.775 1.628 1.00 46.85 410 GLN B CA 1
ATOM 656 C C . GLN A 1 82 ? 88.834 21.404 0.178 1.00 50.34 410 GLN B C 1
ATOM 657 O O . GLN A 1 82 ? 89.649 22.023 -0.516 1.00 45.00 410 GLN B O 1
ATOM 663 N N . THR A 1 83 ? 88.133 20.362 -0.265 1.00 42.33 411 THR B N 1
ATOM 664 C CA . THR A 1 83 ? 88.310 19.786 -1.590 1.00 29.86 411 THR B CA 1
ATOM 665 C C . THR A 1 83 ? 86.969 19.768 -2.316 1.00 25.82 411 THR B C 1
ATOM 666 O O . THR A 1 83 ? 85.922 19.485 -1.722 1.00 19.78 411 THR B O 1
ATOM 670 N N . GLY A 1 84 ? 87.004 20.127 -3.590 1.00 50.82 412 GLY B N 1
ATOM 671 C CA . GLY A 1 84 ? 85.810 20.109 -4.412 1.00 47.42 412 GLY B CA 1
ATOM 672 C C . GLY A 1 84 ? 86.077 20.755 -5.755 1.00 50.71 412 GLY B C 1
ATOM 673 O O . GLY A 1 84 ? 87.161 21.301 -6.012 1.00 47.32 412 GLY B O 1
ATOM 674 N N . VAL A 1 85 ? 85.045 20.718 -6.608 1.00 38.46 413 VAL B N 1
ATOM 675 C CA . VAL A 1 85 ? 85.170 21.369 -7.909 1.00 31.99 413 VAL B CA 1
ATOM 676 C C . VAL A 1 85 ? 85.355 22.859 -7.703 1.00 32.78 413 VAL B C 1
ATOM 677 O O . VAL A 1 85 ? 86.162 23.506 -8.380 1.00 40.05 413 VAL B O 1
ATOM 681 N N . ILE A 1 86 ? 84.659 23.415 -6.723 1.00 18.34 414 ILE B N 1
ATOM 682 C CA . ILE A 1 86 ? 84.800 24.825 -6.443 1.00 18.41 414 ILE B CA 1
ATOM 683 C C . ILE A 1 86 ? 86.202 25.121 -5.926 1.00 24.62 414 ILE B C 1
ATOM 684 O O . ILE A 1 86 ? 86.950 25.898 -6.530 1.00 22.67 414 ILE B O 1
ATOM 689 N N . ALA A 1 87 ? 86.615 24.435 -4.857 1.00 24.49 415 ALA B N 1
ATOM 690 C CA . ALA A 1 87 ? 87.909 24.724 -4.244 1.00 23.79 415 ALA B CA 1
ATOM 691 C C . ALA A 1 87 ? 89.069 24.367 -5.166 1.00 27.20 415 ALA B C 1
ATOM 692 O O . ALA A 1 87 ? 90.181 24.879 -5.011 1.00 26.86 415 ALA B O 1
ATOM 694 N N . ASP A 1 88 ? 88.866 23.434 -6.071 1.00 52.85 416 ASP B N 1
ATOM 695 C CA . ASP A 1 88 ? 89.987 23.027 -6.892 1.00 56.05 416 ASP B CA 1
ATOM 696 C C . ASP A 1 88 ? 90.055 23.790 -8.216 1.00 55.67 416 ASP B C 1
ATOM 697 O O . ASP A 1 88 ? 91.149 23.969 -8.769 1.00 57.43 416 ASP B O 1
ATOM 702 N N . TYR A 1 89 ? 88.921 24.240 -8.751 1.00 29.96 417 TYR B N 1
ATOM 703 C CA . TYR A 1 89 ? 88.926 24.864 -10.057 1.00 30.24 417 TYR B CA 1
ATOM 704 C C . TYR A 1 89 ? 88.154 26.185 -10.152 1.00 30.23 417 TYR B C 1
ATOM 705 O O . TYR A 1 89 ? 88.109 26.781 -11.239 1.00 26.19 417 TYR B O 1
ATOM 714 N N . ASN A 1 90 ? 87.598 26.698 -9.054 1.00 31.99 418 ASN B N 1
ATOM 715 C CA . ASN A 1 90 ? 86.846 27.947 -9.138 1.00 34.28 418 ASN B CA 1
ATOM 716 C C . ASN A 1 90 ? 87.330 29.038 -8.187 1.00 30.37 418 ASN B C 1
ATOM 717 O O . ASN A 1 90 ? 87.804 30.080 -8.645 1.00 32.74 418 ASN B O 1
ATOM 722 N N . TYR A 1 91 ? 87.252 28.830 -6.883 1.00 24.61 419 TYR B N 1
ATOM 723 C CA . TYR A 1 91 ? 87.638 29.844 -5.916 1.00 23.27 419 TYR B CA 1
ATOM 724 C C . TYR A 1 91 ? 88.285 29.141 -4.724 1.00 27.59 419 TYR B C 1
ATOM 725 O O . TYR A 1 91 ? 87.687 28.251 -4.108 1.00 21.19 419 TYR B O 1
ATOM 734 N N . LYS A 1 92 ? 89.503 29.552 -4.394 1.00 35.48 420 LYS B N 1
ATOM 735 C CA . LYS A 1 92 ? 90.298 28.913 -3.364 1.00 33.52 420 LYS B CA 1
ATOM 736 C C . LYS A 1 92 ? 90.532 29.889 -2.214 1.00 44.88 420 LYS B C 1
ATOM 737 O O . LYS A 1 92 ? 91.047 30.997 -2.418 1.00 40.66 420 LYS B O 1
ATOM 743 N N . LEU A 1 93 ? 90.208 29.441 -0.977 1.00 49.62 421 LEU B N 1
ATOM 744 C CA . LEU A 1 93 ? 90.425 30.183 0.261 1.00 39.12 421 LEU B CA 1
ATOM 745 C C . LEU A 1 93 ? 91.707 29.663 0.863 1.00 48.07 421 LEU B C 1
ATOM 746 O O . LEU A 1 93 ? 91.835 28.439 1.025 1.00 55.56 421 LEU B O 1
ATOM 751 N N . PRO A 1 94 ? 92.659 30.526 1.211 1.00 47.42 422 PRO B N 1
ATOM 752 C CA . PRO A 1 94 ? 93.961 30.051 1.693 1.00 47.05 422 PRO B CA 1
ATOM 753 C C . PRO A 1 94 ? 93.872 29.186 2.941 1.00 53.28 422 PRO B C 1
ATOM 754 O O . PRO A 1 94 ? 92.874 29.149 3.668 1.00 52.23 422 PRO B O 1
ATOM 758 N N . ASP A 1 95 ? 94.946 28.438 3.157 1.00 73.57 423 ASP B N 1
ATOM 759 C CA . ASP A 1 95 ? 95.044 27.643 4.368 1.00 72.89 423 ASP B CA 1
ATOM 760 C C . ASP A 1 95 ? 95.111 28.549 5.589 1.00 70.81 423 ASP B C 1
ATOM 761 O O . ASP A 1 95 ? 94.413 28.312 6.582 1.00 66.65 423 ASP B O 1
ATOM 766 N N . ASP A 1 96 ? 95.858 29.657 5.485 1.00 57.97 424 ASP B N 1
ATOM 767 C CA . ASP A 1 96 ? 95.974 30.658 6.553 1.00 54.62 424 ASP B CA 1
ATOM 768 C C . ASP A 1 96 ? 94.855 31.667 6.461 1.00 48.72 424 ASP B C 1
ATOM 769 O O . ASP A 1 96 ? 95.088 32.854 6.653 1.00 50.24 424 ASP B O 1
ATOM 774 N N . PHE A 1 97 ? 93.644 31.250 6.125 1.00 46.92 425 PHE B N 1
ATOM 775 C CA . PHE A 1 97 ? 92.593 32.219 5.859 1.00 41.28 425 PHE B CA 1
ATOM 776 C C . PHE A 1 97 ? 92.209 32.985 7.111 1.00 46.23 425 PHE B C 1
ATOM 777 O O . PHE A 1 97 ? 92.070 32.406 8.193 1.00 43.89 425 PHE B O 1
ATOM 785 N N . THR A 1 98 ? 92.044 34.302 6.940 1.00 73.55 426 THR B N 1
ATOM 786 C CA . THR A 1 98 ? 91.572 35.218 7.977 1.00 71.08 426 THR B CA 1
ATOM 787 C C . THR A 1 98 ? 90.375 36.004 7.447 1.00 66.09 426 THR B C 1
ATOM 788 O O . THR A 1 98 ? 90.542 36.902 6.615 1.00 66.56 426 THR B O 1
ATOM 792 N N . GLY A 1 99 ? 89.192 35.767 7.990 1.00 33.93 427 GLY B N 1
ATOM 793 C CA . GLY A 1 99 ? 88.047 36.459 7.441 1.00 36.09 427 GLY B CA 1
ATOM 794 C C . GLY A 1 99 ? 86.775 35.718 7.764 1.00 35.70 427 GLY B C 1
ATOM 795 O O . GLY A 1 99 ? 86.706 34.985 8.740 1.00 38.14 427 GLY B O 1
ATOM 796 N N . CYS A 1 100 ? 85.748 36.025 6.991 1.00 45.95 428 CYS B N 1
ATOM 797 C CA . CYS A 1 100 ? 84.449 35.404 7.174 1.00 51.47 428 CYS B CA 1
ATOM 798 C C . CYS A 1 100 ? 83.907 34.970 5.819 1.00 47.99 428 CYS B C 1
ATOM 799 O O . CYS A 1 100 ? 84.361 35.418 4.758 1.00 44.04 428 CYS B O 1
ATOM 802 N N . VAL A 1 101 ? 82.918 34.086 5.887 1.00 42.11 429 VAL B N 1
ATOM 803 C CA . VAL A 1 101 ? 82.129 33.634 4.751 1.00 40.13 429 VAL B CA 1
ATOM 804 C C . VAL A 1 101 ? 80.658 33.773 5.140 1.00 42.55 429 VAL B C 1
ATOM 805 O O . VAL A 1 101 ? 80.260 33.340 6.235 1.00 45.10 429 VAL B O 1
ATOM 809 N N . ILE A 1 102 ? 79.870 34.429 4.282 1.00 30.07 430 ILE B N 1
ATOM 810 C CA . ILE A 1 102 ? 78.432 34.627 4.488 1.00 30.00 430 ILE B CA 1
ATOM 811 C C . ILE A 1 102 ? 77.698 34.111 3.261 1.00 29.10 430 ILE B C 1
ATOM 812 O O . ILE A 1 102 ? 78.060 34.447 2.129 1.00 28.87 430 ILE B O 1
ATOM 817 N N . ALA A 1 103 ? 76.642 33.336 3.480 1.00 21.55 431 ALA B N 1
ATOM 818 C CA . ALA A 1 103 ? 75.940 32.737 2.359 1.00 17.92 431 ALA B CA 1
ATOM 819 C C . ALA A 1 103 ? 74.450 32.664 2.621 1.00 21.44 431 ALA B C 1
ATOM 820 O O . ALA A 1 103 ? 74.009 32.305 3.720 1.00 30.60 431 ALA B O 1
ATOM 822 N N . TRP A 1 104 ? 73.682 32.933 1.577 1.00 27.14 432 TRP B N 1
ATOM 823 C CA . TRP A 1 104 ? 72.242 32.894 1.716 1.00 29.84 432 TRP B CA 1
ATOM 824 C C . TRP A 1 104 ? 71.655 32.450 0.388 1.00 31.58 432 TRP B C 1
ATOM 825 O O . TRP A 1 104 ? 72.248 32.655 -0.671 1.00 30.60 432 TRP B O 1
ATOM 836 N N . ASN A 1 105 ? 70.468 31.865 0.467 1.00 45.35 433 ASN B N 1
ATOM 837 C CA . ASN A 1 105 ? 69.814 31.115 -0.609 1.00 43.93 433 ASN B CA 1
ATOM 838 C C . ASN A 1 105 ? 68.871 32.026 -1.397 1.00 46.71 433 ASN B C 1
ATOM 839 O O . ASN A 1 105 ? 67.693 32.170 -1.053 1.00 44.61 433 ASN B O 1
ATOM 844 N N . THR A 1 106 ? 69.373 32.600 -2.504 1.00 36.46 434 THR B N 1
ATOM 845 C CA . THR A 1 106 ? 68.555 33.467 -3.364 1.00 38.11 434 THR B CA 1
ATOM 846 C C . THR A 1 106 ? 68.005 32.665 -4.535 1.00 39.28 434 THR B C 1
ATOM 847 O O . THR A 1 106 ? 68.252 32.968 -5.696 1.00 41.71 434 THR B O 1
ATOM 851 N N . ALA A 1 107 ? 67.201 31.649 -4.238 1.00 51.03 435 ALA B N 1
ATOM 852 C CA . ALA A 1 107 ? 66.747 30.741 -5.314 1.00 47.02 435 ALA B CA 1
ATOM 853 C C . ALA A 1 107 ? 65.582 31.335 -6.083 1.00 49.41 435 ALA B C 1
ATOM 854 O O . ALA A 1 107 ? 65.453 31.033 -7.275 1.00 51.27 435 ALA B O 1
ATOM 856 N N . LYS A 1 108 ? 64.745 32.108 -5.410 1.00 41.29 436 LYS B N 1
ATOM 857 C CA . LYS A 1 108 ? 63.534 32.623 -6.082 1.00 43.41 436 LYS B CA 1
ATOM 858 C C . LYS A 1 108 ? 63.933 33.832 -6.927 1.00 45.46 436 LYS B C 1
ATOM 859 O O . LYS A 1 108 ? 63.069 34.355 -7.638 1.00 46.77 436 LYS B O 1
ATOM 865 N N . GLN A 1 109 ? 65.200 34.233 -6.883 1.00 55.18 437 GLN B N 1
ATOM 866 C CA . GLN A 1 109 ? 65.555 35.462 -7.623 1.00 57.86 437 GLN B CA 1
ATOM 867 C C . GLN A 1 109 ? 66.707 35.203 -8.597 1.00 61.02 437 GLN B C 1
ATOM 868 O O . GLN A 1 109 ? 66.516 35.439 -9.793 1.00 64.04 437 GLN B O 1
ATOM 874 N N . ASP A 1 110 ? 67.864 34.774 -8.107 1.00 62.37 438 ASP B N 1
ATOM 875 C CA . ASP A 1 110 ? 69.028 34.604 -9.007 1.00 58.39 438 ASP B CA 1
ATOM 876 C C . ASP A 1 110 ? 68.794 33.353 -9.850 1.00 52.47 438 ASP B C 1
ATOM 877 O O . ASP A 1 110 ? 69.462 32.354 -9.593 1.00 49.76 438 ASP B O 1
ATOM 882 N N . THR A 1 111 ? 67.884 33.433 -10.822 1.00 48.29 439 THR B N 1
ATOM 883 C CA . THR A 1 111 ? 67.578 32.292 -11.712 1.00 45.00 439 THR B CA 1
ATOM 884 C C . THR A 1 111 ? 68.332 32.405 -13.032 1.00 43.99 439 THR B C 1
ATOM 885 O O . THR A 1 111 ? 68.708 33.523 -13.398 1.00 42.77 439 THR B O 1
ATOM 889 N N . GLY A 1 112 ? 68.549 31.275 -13.706 1.00 42.22 440 GLY B N 1
ATOM 890 C CA . GLY A 1 112 ? 69.167 31.306 -15.041 1.00 43.66 440 GLY B CA 1
ATOM 891 C C . GLY A 1 112 ? 70.309 30.337 -15.275 1.00 36.61 440 GLY B C 1
ATOM 892 O O . GLY A 1 112 ? 70.405 29.339 -14.561 1.00 31.29 440 GLY B O 1
ATOM 893 N N . HIS A 1 113 ? 71.125 30.629 -16.288 1.00 45.19 441 HIS B N 1
ATOM 894 C CA . HIS A 1 113 ? 72.302 29.795 -16.591 1.00 43.88 441 HIS B CA 1
ATOM 895 C C . HIS A 1 113 ? 73.538 30.468 -16.030 1.00 40.01 441 HIS B C 1
ATOM 896 O O . HIS A 1 113 ? 73.806 31.612 -16.414 1.00 40.73 441 HIS B O 1
ATOM 903 N N . TYR A 1 114 ? 74.191 29.810 -15.088 1.00 22.45 442 TYR B N 1
ATOM 904 C CA . TYR A 1 114 ? 75.468 30.267 -14.562 1.00 19.33 442 TYR B CA 1
ATOM 905 C C . TYR A 1 114 ? 76.497 29.159 -14.770 1.00 16.52 442 TYR B C 1
ATOM 906 O O . TYR A 1 114 ? 76.148 28.022 -15.049 1.00 17.35 442 TYR B O 1
ATOM 915 N N . PHE A 1 115 ? 77.772 29.457 -14.585 1.00 28.65 443 PHE B N 1
ATOM 916 C CA . PHE A 1 115 ? 78.814 28.559 -15.068 1.00 31.98 443 PHE B CA 1
ATOM 917 C C . PHE A 1 115 ? 79.838 28.236 -13.988 1.00 33.47 443 PHE B C 1
ATOM 918 O O . PHE A 1 115 ? 79.971 28.949 -12.989 1.00 35.51 443 PHE B O 1
ATOM 926 N N . TYR A 1 116 ? 80.590 27.160 -14.223 1.00 26.59 444 TYR B N 1
ATOM 927 C CA . TYR A 1 116 ? 81.589 26.690 -13.266 1.00 30.37 444 TYR B CA 1
ATOM 928 C C . TYR A 1 116 ? 82.609 25.831 -14.014 1.00 30.24 444 TYR B C 1
ATOM 929 O O . TYR A 1 116 ? 82.269 25.110 -14.957 1.00 30.65 444 TYR B O 1
ATOM 938 N N . ARG A 1 117 ? 83.859 25.906 -13.581 1.00 26.56 445 ARG B N 1
ATOM 939 C CA . ARG A 1 117 ? 84.891 25.086 -14.184 1.00 25.71 445 ARG B CA 1
ATOM 940 C C . ARG A 1 117 ? 84.861 23.736 -13.524 1.00 27.78 445 ARG B C 1
ATOM 941 O O . ARG A 1 117 ? 85.003 23.638 -12.306 1.00 30.86 445 ARG B O 1
ATOM 949 N N . SER A 1 118 ? 84.711 22.695 -14.334 1.00 61.03 446 SER B N 1
ATOM 950 C CA . SER A 1 118 ? 84.710 21.315 -13.859 1.00 62.84 446 SER B CA 1
ATOM 951 C C . SER A 1 118 ? 86.120 20.719 -13.887 1.00 67.72 446 SER B C 1
ATOM 952 O O . SER A 1 118 ? 86.507 20.008 -12.947 1.00 62.39 446 SER B O 1
ATOM 955 N N . HIS A 1 119 ? 86.918 21.023 -14.922 1.00 64.84 447 HIS B N 1
ATOM 956 C CA . HIS A 1 119 ? 88.224 20.400 -15.109 1.00 71.07 447 HIS B CA 1
ATOM 957 C C . HIS A 1 119 ? 89.272 21.466 -15.366 1.00 67.16 447 HIS B C 1
ATOM 958 O O . HIS A 1 119 ? 89.022 22.448 -16.077 1.00 63.53 447 HIS B O 1
ATOM 965 N N . ARG A 1 120 ? 90.459 21.241 -14.813 1.00 37.41 448 ARG B N 1
ATOM 966 C CA . ARG A 1 120 ? 91.591 22.103 -15.096 1.00 40.62 448 ARG B CA 1
ATOM 967 C C . ARG A 1 120 ? 92.859 21.280 -14.956 1.00 47.92 448 ARG B C 1
ATOM 968 O O . ARG A 1 120 ? 92.909 20.330 -14.163 1.00 42.65 448 ARG B O 1
ATOM 976 N N . SER A 1 121 ? 93.876 21.653 -15.745 1.00 60.09 449 SER B N 1
ATOM 977 C CA . SER A 1 121 ? 95.134 20.906 -15.773 1.00 54.07 449 SER B CA 1
ATOM 978 C C . SER A 1 121 ? 95.735 20.770 -14.382 1.00 51.58 449 SER B C 1
ATOM 979 O O . SER A 1 121 ? 96.054 19.659 -13.941 1.00 42.77 449 SER B O 1
ATOM 982 N N . THR A 1 122 ? 95.892 21.896 -13.679 1.00 53.13 450 THR B N 1
ATOM 983 C CA . THR A 1 122 ? 96.285 21.964 -12.276 1.00 48.34 450 THR B CA 1
ATOM 984 C C . THR A 1 122 ? 95.138 22.515 -11.460 1.00 45.47 450 THR B C 1
ATOM 985 O O . THR A 1 122 ? 94.202 23.095 -12.009 1.00 49.17 450 THR B O 1
ATOM 989 N N . LYS A 1 123 ? 95.193 22.267 -10.150 1.00 40.66 451 LYS B N 1
ATOM 990 C CA . LYS A 1 123 ? 94.235 22.853 -9.219 1.00 39.56 451 LYS B CA 1
ATOM 991 C C . LYS A 1 123 ? 94.496 24.356 -9.111 1.00 34.15 451 LYS B C 1
ATOM 992 O O . LYS A 1 123 ? 95.365 24.910 -9.780 1.00 37.55 451 LYS B O 1
ATOM 998 N N . LEU A 1 124 ? 93.778 25.029 -8.230 1.00 34.60 452 LEU B N 1
ATOM 999 C CA . LEU A 1 124 ? 93.936 26.471 -8.086 1.00 37.74 452 LEU B CA 1
ATOM 1000 C C . LEU A 1 124 ? 94.859 26.833 -6.926 1.00 35.72 452 LEU B C 1
ATOM 1001 O O . LEU A 1 124 ? 94.935 26.123 -5.916 1.00 34.62 452 LEU B O 1
ATOM 1006 N N . LYS A 1 125 ? 95.607 27.941 -7.116 1.00 42.50 453 LYS B N 1
ATOM 1007 C CA . LYS A 1 125 ? 96.324 28.627 -6.045 1.00 47.11 453 LYS B CA 1
ATOM 1008 C C . LYS A 1 125 ? 95.339 29.525 -5.273 1.00 42.83 453 LYS B C 1
ATOM 1009 O O . LYS A 1 125 ? 94.309 29.949 -5.814 1.00 41.39 453 LYS B O 1
ATOM 1015 N N . PRO A 1 126 ? 95.605 29.789 -3.997 1.00 37.06 454 PRO B N 1
ATOM 1016 C CA . PRO A 1 126 ? 94.638 30.535 -3.168 1.00 42.98 454 PRO B CA 1
ATOM 1017 C C . PRO A 1 126 ? 94.343 31.930 -3.722 1.00 46.85 454 PRO B C 1
ATOM 1018 O O . PRO A 1 126 ? 95.246 32.759 -3.907 1.00 41.25 454 PRO B O 1
ATOM 1022 N N . PHE A 1 127 ? 93.059 32.189 -3.972 1.00 38.68 455 PHE B N 1
ATOM 1023 C CA . PHE A 1 127 ? 92.495 33.439 -4.492 1.00 31.29 455 PHE B CA 1
ATOM 1024 C C . PHE A 1 127 ? 92.769 33.624 -5.972 1.00 34.74 455 PHE B C 1
ATOM 1025 O O . PHE A 1 127 ? 92.443 34.672 -6.511 1.00 35.54 455 PHE B O 1
ATOM 1033 N N . GLU A 1 128 ? 93.310 32.630 -6.655 1.00 45.27 456 GLU B N 1
ATOM 1034 C CA . GLU A 1 128 ? 93.545 32.770 -8.078 1.00 44.35 456 GLU B CA 1
ATOM 1035 C C . GLU A 1 128 ? 92.225 32.706 -8.845 1.00 39.08 456 GLU B C 1
ATOM 1036 O O . GLU A 1 128 ? 91.259 32.084 -8.403 1.00 42.01 456 GLU B O 1
ATOM 1042 N N . ARG A 1 129 ? 92.164 33.415 -9.973 1.00 40.63 457 ARG B N 1
ATOM 1043 C CA . ARG A 1 129 ? 91.009 33.372 -10.870 1.00 45.32 457 ARG B CA 1
ATOM 1044 C C . ARG A 1 129 ? 91.440 33.014 -12.285 1.00 42.20 457 ARG B C 1
ATOM 1045 O O . ARG A 1 129 ? 92.407 33.575 -12.808 1.00 40.37 457 ARG B O 1
ATOM 1053 N N . ASP A 1 130 ? 90.728 32.074 -12.893 1.00 31.72 458 ASP B N 1
ATOM 1054 C CA . ASP A 1 130 ? 90.967 31.659 -14.271 1.00 33.98 458 ASP B CA 1
ATOM 1055 C C . ASP A 1 130 ? 89.730 31.985 -15.087 1.00 31.53 458 ASP B C 1
ATOM 1056 O O . ASP A 1 130 ? 88.659 31.433 -14.831 1.00 30.47 458 ASP B O 1
ATOM 1061 N N . LEU A 1 131 ? 89.864 32.920 -16.028 1.00 32.16 459 LEU B N 1
ATOM 1062 C CA . LEU A 1 131 ? 88.753 33.335 -16.868 1.00 31.36 459 LEU B CA 1
ATOM 1063 C C . LEU A 1 131 ? 88.797 32.708 -18.261 1.00 37.85 459 LEU B C 1
ATOM 1064 O O . LEU A 1 131 ? 88.157 33.219 -19.194 1.00 38.64 459 LEU B O 1
ATOM 1069 N N . SER A 1 132 ? 89.545 31.618 -18.424 1.00 34.49 460 SER B N 1
ATOM 1070 C CA . SER A 1 132 ? 89.688 30.970 -19.721 1.00 33.49 460 SER B CA 1
ATOM 1071 C C . SER A 1 132 ? 88.580 29.951 -19.950 1.00 30.38 460 SER B C 1
ATOM 1072 O O . SER A 1 132 ? 88.100 29.312 -19.010 1.00 32.36 460 SER B O 1
ATOM 1075 N N . SER A 1 133 ? 88.114 29.876 -21.195 1.00 36.14 461 SER B N 1
ATOM 1076 C CA . SER A 1 133 ? 86.981 29.033 -21.528 1.00 42.59 461 SER B CA 1
ATOM 1077 C C . SER A 1 133 ? 87.376 27.755 -22.253 1.00 45.92 461 SER B C 1
ATOM 1078 O O . SER A 1 133 ? 86.683 26.745 -22.108 1.00 45.66 461 SER B O 1
ATOM 1081 N N . ASP A 1 134 ? 88.490 27.768 -22.986 1.00 34.40 462 ASP B N 1
ATOM 1082 C CA . ASP A 1 134 ? 89.056 26.620 -23.679 1.00 28.59 462 ASP B CA 1
ATOM 1083 C C . ASP A 1 134 ? 90.333 26.147 -23.022 1.00 28.24 462 ASP B C 1
ATOM 1084 O O . ASP A 1 134 ? 91.004 26.865 -22.272 1.00 26.80 462 ASP B O 1
ATOM 1089 N N . GLU A 1 135 ? 90.652 24.898 -23.336 1.00 40.37 463 GLU B N 1
ATOM 1090 C CA . GLU A 1 135 ? 92.010 24.396 -23.199 1.00 40.54 463 GLU B CA 1
ATOM 1091 C C . GLU A 1 135 ? 92.564 24.126 -24.593 1.00 49.09 463 GLU B C 1
ATOM 1092 O O . GLU A 1 135 ? 93.332 24.941 -25.122 1.00 50.18 463 GLU B O 1
ATOM 1098 N N . ASN A 1 136 ? 92.142 23.047 -25.247 1.00 33.78 464 ASN B N 1
ATOM 1099 C CA . ASN A 1 136 ? 92.638 22.721 -26.570 1.00 26.54 464 ASN B CA 1
ATOM 1100 C C . ASN A 1 136 ? 91.576 22.900 -27.625 1.00 34.00 464 ASN B C 1
ATOM 1101 O O . ASN A 1 136 ? 91.676 22.324 -28.709 1.00 35.17 464 ASN B O 1
ATOM 1106 N N . GLY A 1 137 ? 90.552 23.685 -27.330 1.00 41.11 465 GLY B N 1
ATOM 1107 C CA . GLY A 1 137 ? 89.445 23.818 -28.247 1.00 41.64 465 GLY B CA 1
ATOM 1108 C C . GLY A 1 137 ? 88.171 23.272 -27.685 1.00 44.37 465 GLY B C 1
ATOM 1109 O O . GLY A 1 137 ? 87.122 23.402 -28.330 1.00 40.36 465 GLY B O 1
ATOM 1110 N N . VAL A 1 138 ? 88.232 22.657 -26.503 1.00 32.83 466 VAL B N 1
ATOM 1111 C CA . VAL A 1 138 ? 87.050 22.173 -25.800 1.00 34.61 466 VAL B CA 1
ATOM 1112 C C . VAL A 1 138 ? 86.616 23.202 -24.769 1.00 34.97 466 VAL B C 1
ATOM 1113 O O . VAL A 1 138 ? 87.455 23.803 -24.087 1.00 39.65 466 VAL B O 1
ATOM 1117 N N . ARG A 1 139 ? 85.307 23.385 -24.619 1.00 40.92 467 ARG B N 1
ATOM 1118 C CA . ARG A 1 139 ? 84.841 24.222 -23.530 1.00 44.56 467 ARG B CA 1
ATOM 1119 C C . ARG A 1 139 ? 85.230 23.558 -22.231 1.00 45.09 467 ARG B C 1
ATOM 1120 O O . ARG A 1 139 ? 84.866 22.401 -22.000 1.00 44.72 467 ARG B O 1
ATOM 1128 N N . THR A 1 140 ? 85.953 24.291 -21.383 1.00 28.65 468 THR B N 1
ATOM 1129 C CA . THR A 1 140 ? 86.310 23.829 -20.050 1.00 27.00 468 THR B CA 1
ATOM 1130 C C . THR A 1 140 ? 85.291 24.206 -18.975 1.00 23.42 468 THR B C 1
ATOM 1131 O O . THR A 1 140 ? 85.489 23.858 -17.809 1.00 23.21 468 THR B O 1
ATOM 1135 N N . LEU A 1 141 ? 84.193 24.859 -19.332 1.00 17.50 469 LEU B N 1
ATOM 1136 C CA . LEU A 1 141 ? 83.247 25.377 -18.355 1.00 20.89 469 LEU B CA 1
ATOM 1137 C C . LEU A 1 141 ? 81.917 24.680 -18.549 1.00 21.38 469 LEU B C 1
ATOM 1138 O O . LEU A 1 141 ? 81.330 24.751 -19.638 1.00 21.82 469 LEU B O 1
ATOM 1143 N N . SER A 1 142 ? 81.436 24.049 -17.481 1.00 31.90 470 SER B N 1
ATOM 1144 C CA . SER A 1 142 ? 80.145 23.384 -17.438 1.00 36.66 470 SER B CA 1
ATOM 1145 C C . SER A 1 142 ? 79.101 24.303 -16.801 1.00 32.63 470 SER B C 1
ATOM 1146 O O . SER A 1 142 ? 79.427 25.304 -16.165 1.00 32.84 470 SER B O 1
ATOM 1149 N N . THR A 1 143 ? 77.834 23.915 -16.927 1.00 25.92 471 THR B N 1
ATOM 1150 C CA . THR A 1 143 ? 76.716 24.818 -16.721 1.00 28.58 471 THR B CA 1
ATOM 1151 C C . THR A 1 143 ? 75.785 24.376 -15.588 1.00 36.09 471 THR B C 1
ATOM 1152 O O . THR A 1 143 ? 75.546 23.176 -15.400 1.00 42.54 471 THR B O 1
ATOM 1156 N N . TYR A 1 144 ? 75.249 25.371 -14.853 1.00 31.35 472 TYR B N 1
ATOM 1157 C CA . TYR A 1 144 ? 74.201 25.248 -13.840 1.00 28.68 472 TYR B CA 1
ATOM 1158 C C . TYR A 1 144 ? 72.961 25.910 -14.397 1.00 29.91 472 TYR B C 1
ATOM 1159 O O . TYR A 1 144 ? 73.039 27.072 -14.803 1.00 30.99 472 TYR B O 1
ATOM 1168 N N . ASP A 1 145 ? 71.822 25.219 -14.398 1.00 45.31 473 ASP B N 1
ATOM 1169 C CA . ASP A 1 145 ? 70.546 25.925 -14.507 1.00 49.74 473 ASP B CA 1
ATOM 1170 C C . ASP A 1 145 ? 69.996 26.023 -13.087 1.00 46.76 473 ASP B C 1
ATOM 1171 O O . ASP A 1 145 ? 69.744 25.003 -12.438 1.00 45.32 473 ASP B O 1
ATOM 1176 N N . PHE A 1 146 ? 69.869 27.246 -12.595 1.00 36.77 474 PHE B N 1
ATOM 1177 C CA . PHE A 1 146 ? 69.270 27.496 -11.302 1.00 30.84 474 PHE B CA 1
ATOM 1178 C C . PHE A 1 146 ? 67.815 27.824 -11.526 1.00 35.07 474 PHE B C 1
ATOM 1179 O O . PHE A 1 146 ? 67.479 28.706 -12.335 1.00 36.11 474 PHE B O 1
ATOM 1187 N N . ASN A 1 147 ? 66.970 27.087 -10.830 1.00 36.42 475 ASN B N 1
ATOM 1188 C CA . ASN A 1 147 ? 65.527 27.183 -10.927 1.00 43.27 475 ASN B CA 1
ATOM 1189 C C . ASN A 1 147 ? 64.922 27.222 -9.542 1.00 40.75 475 ASN B C 1
ATOM 1190 O O . ASN A 1 147 ? 65.558 26.820 -8.564 1.00 37.03 475 ASN B O 1
ATOM 1195 N N . PRO A 1 148 ? 63.717 27.773 -9.415 1.00 61.50 476 PRO B N 1
ATOM 1196 C CA . PRO A 1 148 ? 63.017 27.679 -8.135 1.00 63.00 476 PRO B CA 1
ATOM 1197 C C . PRO A 1 148 ? 62.663 26.254 -7.777 1.00 70.86 476 PRO B C 1
ATOM 1198 O O . PRO A 1 148 ? 62.493 25.952 -6.590 1.00 77.13 476 PRO B O 1
ATOM 1202 N N . ASN A 1 149 ? 62.623 25.343 -8.747 1.00 55.06 477 ASN B N 1
ATOM 1203 C CA . ASN A 1 149 ? 61.947 24.073 -8.542 1.00 50.49 477 ASN B CA 1
ATOM 1204 C C . ASN A 1 149 ? 62.901 22.908 -8.343 1.00 52.53 477 ASN B C 1
ATOM 1205 O O . ASN A 1 149 ? 62.478 21.751 -8.385 1.00 57.24 477 ASN B O 1
ATOM 1210 N N . VAL A 1 150 ? 64.168 23.175 -8.081 1.00 45.81 478 VAL B N 1
ATOM 1211 C CA . VAL A 1 150 ? 65.124 22.088 -7.919 1.00 49.87 478 VAL B CA 1
ATOM 1212 C C . VAL A 1 150 ? 65.220 21.844 -6.416 1.00 54.40 478 VAL B C 1
ATOM 1213 O O . VAL A 1 150 ? 64.977 22.783 -5.647 1.00 63.94 478 VAL B O 1
ATOM 1217 N N . PRO A 1 151 ? 65.545 20.649 -5.929 1.00 40.58 479 PRO B N 1
ATOM 1218 C CA . PRO A 1 151 ? 65.611 20.449 -4.474 1.00 47.40 479 PRO B CA 1
ATOM 1219 C C . PRO A 1 151 ? 66.702 21.311 -3.841 1.00 46.52 479 PRO B C 1
ATOM 1220 O O . PRO A 1 151 ? 67.646 21.743 -4.499 1.00 45.36 479 PRO B O 1
ATOM 1224 N N . LEU A 1 152 ? 66.604 21.482 -2.517 1.00 71.73 480 LEU B N 1
ATOM 1225 C CA . LEU A 1 152 ? 67.405 22.482 -1.800 1.00 70.11 480 LEU B CA 1
ATOM 1226 C C . LEU A 1 152 ? 68.912 22.312 -1.989 1.00 69.97 480 LEU B C 1
ATOM 1227 O O . LEU A 1 152 ? 69.611 23.265 -2.349 1.00 71.71 480 LEU B O 1
ATOM 1232 N N . GLU A 1 153 ? 69.444 21.123 -1.722 1.00 57.76 481 GLU B N 1
ATOM 1233 C CA . GLU A 1 153 ? 70.867 20.903 -1.962 1.00 61.38 481 GLU B CA 1
ATOM 1234 C C . GLU A 1 153 ? 71.306 21.319 -3.386 1.00 62.90 481 GLU B C 1
ATOM 1235 O O . GLU A 1 153 ? 72.505 21.450 -3.648 1.00 57.29 481 GLU B O 1
ATOM 1241 N N . TYR A 1 154 ? 70.371 21.509 -4.319 1.00 75.80 482 TYR B N 1
ATOM 1242 C CA . TYR A 1 154 ? 70.677 21.905 -5.691 1.00 71.68 482 TYR B CA 1
ATOM 1243 C C . TYR A 1 154 ? 70.343 23.349 -6.047 1.00 72.40 482 TYR B C 1
ATOM 1244 O O . TYR A 1 154 ? 70.497 23.716 -7.219 1.00 71.05 482 TYR B O 1
ATOM 1253 N N . GLN A 1 155 ? 69.833 24.154 -5.106 1.00 50.10 483 GLN B N 1
ATOM 1254 C CA . GLN A 1 155 ? 69.285 25.482 -5.399 1.00 41.75 483 GLN B CA 1
ATOM 1255 C C . GLN A 1 155 ? 70.380 26.542 -5.490 1.00 36.47 483 GLN B C 1
ATOM 1256 O O . GLN A 1 155 ? 71.513 26.341 -5.051 1.00 40.75 483 GLN B O 1
ATOM 1262 N N . ALA A 1 156 ? 70.048 27.647 -6.145 1.00 40.65 484 ALA B N 1
ATOM 1263 C CA . ALA A 1 156 ? 70.936 28.806 -6.194 1.00 41.79 484 ALA B CA 1
ATOM 1264 C C . ALA A 1 156 ? 71.260 29.354 -4.798 1.00 46.26 484 ALA B C 1
ATOM 1265 O O . ALA A 1 156 ? 70.394 29.421 -3.919 1.00 47.91 484 ALA B O 1
ATOM 1267 N N . THR A 1 157 ? 72.512 29.779 -4.600 1.00 38.23 485 THR B N 1
ATOM 1268 C CA . THR A 1 157 ? 72.999 30.264 -3.307 1.00 39.76 485 THR B CA 1
ATOM 1269 C C . THR A 1 157 ? 74.091 31.293 -3.572 1.00 36.30 485 THR B C 1
ATOM 1270 O O . THR A 1 157 ? 75.070 30.980 -4.253 1.00 34.53 485 THR B O 1
ATOM 1274 N N . ARG A 1 158 ? 73.932 32.506 -3.024 1.00 32.30 486 ARG B N 1
ATOM 1275 C CA . ARG A 1 158 ? 74.925 33.586 -3.101 1.00 28.35 486 ARG B CA 1
ATOM 1276 C C . ARG A 1 158 ? 75.901 33.535 -1.928 1.00 27.54 486 ARG B C 1
ATOM 1277 O O . ARG A 1 158 ? 75.490 33.351 -0.773 1.00 26.03 486 ARG B O 1
ATOM 1285 N N . VAL A 1 159 ? 77.197 33.703 -2.238 1.00 26.91 487 VAL B N 1
ATOM 1286 C CA . VAL A 1 159 ? 78.278 33.677 -1.254 1.00 24.53 487 VAL B CA 1
ATOM 1287 C C . VAL A 1 159 ? 79.141 34.932 -1.327 1.00 26.82 487 VAL B C 1
ATOM 1288 O O . VAL A 1 159 ? 79.472 35.430 -2.418 1.00 28.10 487 VAL B O 1
ATOM 1292 N N . VAL A 1 160 ? 79.543 35.399 -0.145 1.00 40.39 488 VAL B N 1
ATOM 1293 C CA . VAL A 1 160 ? 80.435 36.531 0.057 1.00 41.27 488 VAL B CA 1
ATOM 1294 C C . VAL A 1 160 ? 81.568 36.098 0.976 1.00 42.93 488 VAL B C 1
ATOM 1295 O O . VAL A 1 160 ? 81.329 35.408 1.975 1.00 47.74 488 VAL B O 1
ATOM 1299 N N . VAL A 1 161 ? 82.799 36.431 0.598 1.00 16.05 489 VAL B N 1
ATOM 1300 C CA . VAL A 1 161 ? 83.984 36.104 1.372 1.00 16.05 489 VAL B CA 1
ATOM 1301 C C . VAL A 1 161 ? 84.638 37.420 1.772 1.00 23.70 489 VAL B C 1
ATOM 1302 O O . VAL A 1 161 ? 85.297 38.073 0.945 1.00 23.70 489 VAL B O 1
ATOM 1306 N N . LEU A 1 162 ? 84.469 37.812 3.043 1.00 30.30 490 LEU B N 1
ATOM 1307 C CA . LEU A 1 162 ? 85.138 38.995 3.587 1.00 26.58 490 LEU B CA 1
ATOM 1308 C C . LEU A 1 162 ? 86.532 38.589 4.034 1.00 32.30 490 LEU B C 1
ATOM 1309 O O . LEU A 1 162 ? 86.698 37.925 5.059 1.00 33.04 490 LEU B O 1
ATOM 1314 N N . SER A 1 163 ? 87.543 39.039 3.316 1.00 36.59 491 SER B N 1
ATOM 1315 C CA . SER A 1 163 ? 88.915 38.692 3.647 1.00 37.05 491 SER B CA 1
ATOM 1316 C C . SER A 1 163 ? 89.678 39.945 4.045 1.00 34.63 491 SER B C 1
ATOM 1317 O O . SER A 1 163 ? 89.714 40.926 3.295 1.00 33.17 491 SER B O 1
ATOM 1320 N N . PHE A 1 164 ? 90.228 39.922 5.254 1.00 41.27 492 PHE B N 1
ATOM 1321 C CA . PHE A 1 164 ? 90.927 41.057 5.849 1.00 50.39 492 PHE B CA 1
ATOM 1322 C C . PHE A 1 164 ? 92.242 40.616 6.477 1.00 55.63 492 PHE B C 1
ATOM 1323 O O . PHE A 1 164 ? 92.453 39.437 6.780 1.00 51.95 492 PHE B O 1
ATOM 1331 N N . GLU A 1 165 ? 93.068 41.625 6.778 1.00 83.55 493 GLU B N 1
ATOM 1332 C CA . GLU A 1 165 ? 94.388 41.395 7.411 1.00 91.07 493 GLU B CA 1
ATOM 1333 C C . GLU A 1 165 ? 94.584 42.386 8.556 1.00 94.88 493 GLU B C 1
ATOM 1334 O O . GLU A 1 165 ? 94.210 43.556 8.366 1.00 97.07 493 GLU B O 1
ATOM 1340 N N . LEU A 1 166 ? 95.107 41.933 9.697 1.00 74.37 494 LEU B N 1
ATOM 1341 C CA . LEU A 1 166 ? 95.377 42.854 10.832 1.00 74.43 494 LEU B CA 1
ATOM 1342 C C . LEU A 1 166 ? 96.890 43.048 10.964 1.00 83.86 494 LEU B C 1
ATOM 1343 O O . LEU A 1 166 ? 97.471 42.517 11.930 1.00 80.08 494 LEU B O 1
ATOM 1348 N N . LEU A 1 167 ? 97.496 43.781 10.025 1.00 112.94 495 LEU B N 1
ATOM 1349 C CA . LEU A 1 167 ? 98.968 43.996 10.045 1.00 111.34 495 LEU B CA 1
ATOM 1350 C C . LEU A 1 167 ? 99.264 45.487 10.225 1.00 117.88 495 LEU B C 1
ATOM 1351 O O . LEU A 1 167 ? 98.623 46.115 11.090 1.00 125.06 495 LEU B O 1
ATOM 1356 N N . ASN A 1 168 ? 100.194 46.026 9.431 1.00 144.94 496 ASN B N 1
ATOM 1357 C CA . ASN A 1 168 ? 100.557 47.466 9.518 1.00 132.80 496 ASN B CA 1
ATOM 1358 C C . ASN A 1 168 ? 99.625 48.279 8.615 1.00 124.87 496 ASN B C 1
ATOM 1359 O O . ASN A 1 168 ? 98.600 47.703 8.209 1.00 122.37 496 ASN B O 1
ATOM 1364 N N . ALA A 1 169 ? 99.968 49.543 8.325 1.00 56.82 497 ALA B N 1
ATOM 1365 C CA . ALA A 1 169 ? 99.150 50.446 7.468 1.00 56.71 497 ALA B CA 1
ATOM 1366 C C . ALA A 1 169 ? 97.946 50.994 8.249 1.00 58.13 497 ALA B C 1
ATOM 1367 O O . ALA A 1 169 ? 97.410 50.274 9.115 1.00 52.53 497 ALA B O 1
ATOM 1369 N N . PRO A 1 170 ? 97.502 52.245 7.990 1.00 60.19 498 PRO B N 1
ATOM 1370 C CA . PRO A 1 170 ? 96.397 52.859 8.742 1.00 50.63 498 PRO B CA 1
ATOM 1371 C C . PRO A 1 170 ? 95.169 51.955 8.912 1.00 50.36 498 PRO B C 1
ATOM 1372 O O . PRO A 1 170 ? 94.779 51.305 7.956 1.00 54.12 498 PRO B O 1
ATOM 1376 N N . ALA A 1 171 ? 94.579 51.956 10.111 1.00 54.26 499 ALA B N 1
ATOM 1377 C CA . ALA A 1 171 ? 93.387 51.147 10.359 1.00 55.22 499 ALA B CA 1
ATOM 1378 C C . ALA A 1 171 ? 92.176 51.876 9.802 1.00 58.51 499 ALA B C 1
ATOM 1379 O O . ALA A 1 171 ? 91.837 52.970 10.265 1.00 65.05 499 ALA B O 1
ATOM 1381 N N . THR A 1 172 ? 91.503 51.251 8.851 1.00 62.16 500 THR B N 1
ATOM 1382 C CA . THR A 1 172 ? 90.550 51.940 7.996 1.00 61.01 500 THR B CA 1
ATOM 1383 C C . THR A 1 172 ? 89.105 51.435 8.079 1.00 59.91 500 THR B C 1
ATOM 1384 O O . THR A 1 172 ? 88.189 52.207 7.788 1.00 56.28 500 THR B O 1
ATOM 1388 N N . VAL A 1 173 ? 88.864 50.167 8.415 1.00 50.12 501 VAL B N 1
ATOM 1389 C CA . VAL A 1 173 ? 87.506 49.629 8.492 1.00 50.17 501 VAL B CA 1
ATOM 1390 C C . VAL A 1 173 ? 87.281 49.198 9.930 1.00 50.44 501 VAL B C 1
ATOM 1391 O O . VAL A 1 173 ? 87.879 48.222 10.394 1.00 50.75 501 VAL B O 1
ATOM 1395 N N . CYS A 1 174 ? 86.534 49.995 10.666 1.00 66.86 502 CYS B N 1
ATOM 1396 C CA . CYS A 1 174 ? 86.439 49.730 12.114 1.00 65.74 502 CYS B CA 1
ATOM 1397 C C . CYS A 1 174 ? 85.025 49.347 12.540 1.00 67.38 502 CYS B C 1
ATOM 1398 O O . CYS A 1 174 ? 84.081 50.064 12.185 1.00 69.54 502 CYS B O 1
ATOM 1401 N N . GLY A 1 175 ? 84.910 48.253 13.287 1.00 72.03 503 GLY B N 1
ATOM 1402 C CA . GLY A 1 175 ? 83.599 47.837 13.799 1.00 78.39 503 GLY B CA 1
ATOM 1403 C C . GLY A 1 175 ? 83.006 48.945 14.627 1.00 85.36 503 GLY B C 1
ATOM 1404 O O . GLY A 1 175 ? 83.748 49.853 15.025 1.00 88.78 503 GLY B O 1
ATOM 1405 N N . HIS A 1 176 ? 81.717 48.867 14.910 1.00 75.96 504 HIS B N 1
ATOM 1406 C CA . HIS A 1 176 ? 81.063 49.985 15.625 1.00 81.27 504 HIS B CA 1
ATOM 1407 C C . HIS A 1 176 ? 81.759 50.300 16.955 1.00 78.74 504 HIS B C 1
ATOM 1408 O O . HIS A 1 176 ? 81.458 51.364 17.505 1.00 88.96 504 HIS B O 1
ATOM 1415 N N . HIS A 1 177 ? 82.668 49.452 17.440 1.00 60.66 505 HIS B N 1
ATOM 1416 C CA . HIS A 1 177 ? 83.234 49.667 18.801 1.00 70.24 505 HIS B CA 1
ATOM 1417 C C . HIS A 1 177 ? 84.711 49.272 18.925 1.00 72.96 505 HIS B C 1
ATOM 1418 O O . HIS A 1 177 ? 85.001 48.365 19.723 1.00 72.29 505 HIS B O 1
ATOM 1425 N N . HIS A 1 178 ? 85.616 49.937 18.207 1.00 86.94 506 HIS B N 1
ATOM 1426 C CA . HIS A 1 178 ? 87.059 49.661 18.422 1.00 88.29 506 HIS B CA 1
ATOM 1427 C C . HIS A 1 178 ? 87.618 50.643 19.455 1.00 93.53 506 HIS B C 1
ATOM 1428 O O . HIS A 1 178 ? 88.813 50.955 19.370 1.00 84.31 506 HIS B O 1
ATOM 1435 N N . HIS A 1 179 ? 86.786 51.123 20.386 1.00 89.26 507 HIS B N 1
ATOM 1436 C CA . HIS A 1 179 ? 87.275 51.988 21.448 1.00 88.54 507 HIS B CA 1
ATOM 1437 C C . HIS A 1 179 ? 87.088 51.286 22.788 1.00 99.64 507 HIS B C 1
ATOM 1438 O O . HIS A 1 179 ? 86.521 51.855 23.730 1.00 100.37 507 HIS B O 1
ATOM 1445 N N . HIS A 1 180 ? 87.594 50.046 22.855 1.00 121.90 508 HIS B N 1
ATOM 1446 C CA . HIS A 1 180 ? 87.614 49.183 24.043 1.00 115.13 508 HIS B CA 1
ATOM 1447 C C . HIS A 1 180 ? 86.237 49.030 24.690 1.00 119.42 508 HIS B C 1
ATOM 1448 O O . HIS A 1 180 ? 86.014 49.399 25.847 1.00 115.18 508 HIS B O 1
ATOM 1455 N N . HIS A 1 181 ? 85.300 48.508 23.901 1.00 102.72 509 HIS B N 1
ATOM 1456 C CA . HIS A 1 181 ? 83.980 48.155 24.408 1.00 97.99 509 HIS B CA 1
ATOM 1457 C C . HIS A 1 181 ? 83.809 46.647 24.298 1.00 93.99 509 HIS B C 1
ATOM 1458 O O . HIS A 1 181 ? 82.788 46.096 24.702 1.00 98.27 509 HIS B O 1
ATOM 1465 N N . THR B 1 1 ? 90.704 19.125 34.703 1.00 42.11 329 THR A N 1
ATOM 1466 C CA . THR B 1 1 ? 91.732 20.112 34.389 1.00 37.02 329 THR A CA 1
ATOM 1467 C C . THR B 1 1 ? 91.289 21.100 33.321 1.00 38.98 329 THR A C 1
ATOM 1468 O O . THR B 1 1 ? 91.815 22.205 33.274 1.00 45.63 329 THR A O 1
ATOM 1472 N N . ASN B 1 2 ? 90.328 20.730 32.474 1.00 55.90 330 ASN A N 1
ATOM 1473 C CA . ASN B 1 2 ? 89.859 21.646 31.440 1.00 56.56 330 ASN A CA 1
ATOM 1474 C C . ASN B 1 2 ? 88.724 22.523 31.963 1.00 56.49 330 ASN A C 1
ATOM 1475 O O . ASN B 1 2 ? 88.097 22.227 32.989 1.00 56.39 330 ASN A O 1
ATOM 1480 N N . VAL B 1 3 ? 88.445 23.597 31.222 1.00 48.79 331 VAL A N 1
ATOM 1481 C CA . VAL B 1 3 ? 87.569 24.664 31.697 1.00 47.72 331 VAL A CA 1
ATOM 1482 C C . VAL B 1 3 ? 86.231 24.580 30.957 1.00 46.09 331 VAL A C 1
ATOM 1483 O O . VAL B 1 3 ? 86.078 23.853 29.976 1.00 44.74 331 VAL A O 1
ATOM 1487 N N . CYS B 1 4 ? 85.264 25.335 31.432 1.00 53.78 332 CYS A N 1
ATOM 1488 C CA . CYS B 1 4 ? 83.904 25.124 30.967 1.00 50.63 332 CYS A CA 1
ATOM 1489 C C . CYS B 1 4 ? 83.624 25.923 29.717 1.00 53.24 332 CYS A C 1
ATOM 1490 O O . CYS B 1 4 ? 83.791 27.151 29.726 1.00 58.11 332 CYS A O 1
ATOM 1493 N N . PRO B 1 5 ? 83.077 25.298 28.689 1.00 29.46 333 PRO A N 1
ATOM 1494 C CA . PRO B 1 5 ? 82.866 26.003 27.423 1.00 25.09 333 PRO A CA 1
ATOM 1495 C C . PRO B 1 5 ? 81.693 26.939 27.584 1.00 31.18 333 PRO A C 1
ATOM 1496 O O . PRO B 1 5 ? 80.634 26.734 26.989 1.00 28.79 333 PRO A O 1
ATOM 1500 N N . PHE B 1 6 ? 81.861 27.952 28.431 1.00 43.78 334 PHE A N 1
ATOM 1501 C CA . PHE B 1 6 ? 80.784 28.883 28.706 1.00 38.38 334 PHE A CA 1
ATOM 1502 C C . PHE B 1 6 ? 80.782 30.040 27.737 1.00 38.93 334 PHE A C 1
ATOM 1503 O O . PHE B 1 6 ? 79.718 30.492 27.321 1.00 38.02 334 PHE A O 1
ATOM 1511 N N . HIS B 1 7 ? 81.949 30.575 27.408 1.00 56.15 335 HIS A N 1
ATOM 1512 C CA . HIS B 1 7 ? 81.974 31.557 26.335 1.00 52.68 335 HIS A CA 1
ATOM 1513 C C . HIS B 1 7 ? 81.460 30.944 25.052 1.00 56.05 335 HIS A C 1
ATOM 1514 O O . HIS B 1 7 ? 80.784 31.618 24.268 1.00 61.40 335 HIS A O 1
ATOM 1521 N N . LYS B 1 8 ? 81.746 29.658 24.843 1.00 26.43 336 LYS A N 1
ATOM 1522 C CA . LYS B 1 8 ? 81.380 28.989 23.609 1.00 23.46 336 LYS A CA 1
ATOM 1523 C C . LYS B 1 8 ? 79.900 28.647 23.569 1.00 27.36 336 LYS A C 1
ATOM 1524 O O . LYS B 1 8 ? 79.314 28.574 22.482 1.00 32.53 336 LYS A O 1
ATOM 1530 N N . VAL B 1 9 ? 79.265 28.475 24.723 1.00 44.96 337 VAL A N 1
ATOM 1531 C CA . VAL B 1 9 ? 77.827 28.196 24.753 1.00 43.11 337 VAL A CA 1
ATOM 1532 C C . VAL B 1 9 ? 77.029 29.478 24.788 1.00 38.37 337 VAL A C 1
ATOM 1533 O O . VAL B 1 9 ? 75.990 29.585 24.136 1.00 35.58 337 VAL A O 1
ATOM 1537 N N . PHE B 1 10 ? 77.531 30.441 25.556 1.00 36.12 338 PHE A N 1
ATOM 1538 C CA . PHE B 1 10 ? 76.834 31.688 25.838 1.00 38.47 338 PHE A CA 1
ATOM 1539 C C . PHE B 1 10 ? 77.021 32.697 24.718 1.00 39.10 338 PHE A C 1
ATOM 1540 O O . PHE B 1 10 ? 76.065 33.358 24.286 1.00 36.80 338 PHE A O 1
ATOM 1548 N N . ASN B 1 11 ? 78.260 32.872 24.291 1.00 32.99 339 ASN A N 1
ATOM 1549 C CA . ASN B 1 11 ? 78.573 33.844 23.252 1.00 34.76 339 ASN A CA 1
ATOM 1550 C C . ASN B 1 11 ? 78.791 33.144 21.897 1.00 28.62 339 ASN A C 1
ATOM 1551 O O . ASN B 1 11 ? 79.858 33.170 21.288 1.00 29.71 339 ASN A O 1
ATOM 1556 N N . ALA B 1 12 ? 77.765 32.403 21.489 1.00 17.45 340 ALA A N 1
ATOM 1557 C CA . ALA B 1 12 ? 77.678 31.761 20.186 1.00 24.18 340 ALA A CA 1
ATOM 1558 C C . ALA B 1 12 ? 76.989 32.689 19.189 1.00 29.43 340 ALA A C 1
ATOM 1559 O O . ALA B 1 12 ? 76.353 33.673 19.567 1.00 23.92 340 ALA A O 1
ATOM 1561 N N . THR B 1 13 ? 77.105 32.359 17.892 1.00 42.26 341 THR A N 1
ATOM 1562 C CA . THR B 1 13 ? 76.610 33.278 16.866 1.00 35.31 341 THR A CA 1
ATOM 1563 C C . THR B 1 13 ? 75.096 33.380 16.893 1.00 30.68 341 THR A C 1
ATOM 1564 O O . THR B 1 13 ? 74.547 34.486 16.920 1.00 38.55 341 THR A O 1
ATOM 1568 N N . ARG B 1 14 ? 74.403 32.251 16.907 1.00 36.25 342 ARG A N 1
ATOM 1569 C CA . ARG B 1 14 ? 72.943 32.247 16.931 1.00 40.46 342 ARG A CA 1
ATOM 1570 C C . ARG B 1 14 ? 72.443 31.343 18.052 1.00 37.97 342 ARG A C 1
ATOM 1571 O O . ARG B 1 14 ? 73.056 30.315 18.366 1.00 32.33 342 ARG A O 1
ATOM 1579 N N . PHE B 1 15 ? 71.356 31.740 18.655 1.00 34.98 343 PHE A N 1
ATOM 1580 C CA . PHE B 1 15 ? 70.615 30.919 19.597 1.00 30.30 343 PHE A CA 1
ATOM 1581 C C . PHE B 1 15 ? 69.359 30.348 18.951 1.00 28.09 343 PHE A C 1
ATOM 1582 O O . PHE B 1 15 ? 68.736 30.995 18.111 1.00 32.16 343 PHE A O 1
ATOM 1590 N N . PRO B 1 16 ? 68.915 29.160 19.337 1.00 17.39 344 PRO A N 1
ATOM 1591 C CA . PRO B 1 16 ? 67.733 28.575 18.693 1.00 19.65 344 PRO A CA 1
ATOM 1592 C C . PRO B 1 16 ? 66.474 29.388 18.941 1.00 17.37 344 PRO A C 1
ATOM 1593 O O . PRO B 1 16 ? 66.415 30.263 19.799 1.00 20.46 344 PRO A O 1
ATOM 1597 N N . SER B 1 17 ? 65.453 29.094 18.146 1.00 24.62 345 SER A N 1
ATOM 1598 C CA . SER B 1 17 ? 64.118 29.542 18.494 1.00 30.02 345 SER A CA 1
ATOM 1599 C C . SER B 1 17 ? 63.680 28.771 19.740 1.00 28.82 345 SER A C 1
ATOM 1600 O O . SER B 1 17 ? 64.236 27.716 20.066 1.00 26.18 345 SER A O 1
ATOM 1603 N N . VAL B 1 18 ? 62.705 29.323 20.470 1.00 33.62 346 VAL A N 1
ATOM 1604 C CA . VAL B 1 18 ? 62.423 28.778 21.795 1.00 32.71 346 VAL A CA 1
ATOM 1605 C C . VAL B 1 18 ? 61.766 27.402 21.698 1.00 35.70 346 VAL A C 1
ATOM 1606 O O . VAL B 1 18 ? 61.987 26.543 22.565 1.00 35.37 346 VAL A O 1
ATOM 1610 N N . TYR B 1 19 ? 60.957 27.156 20.655 1.00 35.56 347 TYR A N 1
ATOM 1611 C CA . TYR B 1 19 ? 60.307 25.850 20.527 1.00 34.22 347 TYR A CA 1
ATOM 1612 C C . TYR B 1 19 ? 61.304 24.781 20.115 1.00 34.21 347 TYR A C 1
ATOM 1613 O O . TYR B 1 19 ? 61.155 23.604 20.486 1.00 27.85 347 TYR A O 1
ATOM 1622 N N . ALA B 1 20 ? 62.322 25.186 19.354 1.00 27.48 348 ALA A N 1
ATOM 1623 C CA . ALA B 1 20 ? 63.432 24.330 18.959 1.00 25.28 348 ALA A CA 1
ATOM 1624 C C . ALA B 1 20 ? 64.626 24.598 19.837 1.00 25.21 348 ALA A C 1
ATOM 1625 O O . ALA B 1 20 ? 65.758 24.661 19.356 1.00 27.68 348 ALA A O 1
ATOM 1627 N N . TRP B 1 21 ? 64.388 24.712 21.140 1.00 34.86 349 TRP A N 1
ATOM 1628 C CA . TRP B 1 21 ? 65.475 24.936 22.063 1.00 34.49 349 TRP A CA 1
ATOM 1629 C C . TRP B 1 21 ? 66.494 23.816 21.946 1.00 35.99 349 TRP A C 1
ATOM 1630 O O . TRP B 1 21 ? 66.204 22.750 21.413 1.00 37.38 349 TRP A O 1
ATOM 1641 N N . GLU B 1 22 ? 67.727 24.096 22.383 1.00 34.61 350 GLU A N 1
ATOM 1642 C CA . GLU B 1 22 ? 68.837 23.172 22.159 1.00 32.96 350 GLU A CA 1
ATOM 1643 C C . GLU B 1 22 ? 69.589 22.851 23.449 1.00 29.98 350 GLU A C 1
ATOM 1644 O O . GLU B 1 22 ? 69.773 23.723 24.289 1.00 39.62 350 GLU A O 1
ATOM 1650 N N . ARG B 1 23 ? 69.989 21.590 23.633 1.00 18.75 351 ARG A N 1
ATOM 1651 C CA . ARG B 1 23 ? 70.689 21.169 24.843 1.00 20.05 351 ARG A CA 1
ATOM 1652 C C . ARG B 1 23 ? 72.173 20.887 24.631 1.00 14.23 351 ARG A C 1
ATOM 1653 O O . ARG B 1 23 ? 72.601 20.469 23.565 1.00 13.71 351 ARG A O 1
ATOM 1661 N N . THR B 1 24 ? 72.945 21.047 25.697 1.00 25.91 352 THR A N 1
ATOM 1662 C CA . THR B 1 24 ? 74.375 20.749 25.707 1.00 24.52 352 THR A CA 1
ATOM 1663 C C . THR B 1 24 ? 74.784 20.091 27.026 1.00 22.33 352 THR A C 1
ATOM 1664 O O . THR B 1 24 ? 74.348 20.501 28.101 1.00 20.52 352 THR A O 1
ATOM 1668 N N . LYS B 1 25 ? 75.625 19.072 26.951 1.00 24.84 353 LYS A N 1
ATOM 1669 C CA . LYS B 1 25 ? 76.123 18.441 28.160 1.00 30.04 353 LYS A CA 1
ATOM 1670 C C . LYS B 1 25 ? 77.462 19.073 28.491 1.00 31.13 353 LYS A C 1
ATOM 1671 O O . LYS B 1 25 ? 78.306 19.241 27.603 1.00 35.15 353 LYS A O 1
ATOM 1677 N N . ILE B 1 26 ? 77.662 19.426 29.755 1.00 28.01 354 ILE A N 1
ATOM 1678 C CA . ILE B 1 26 ? 78.944 19.939 30.198 1.00 32.29 354 ILE A CA 1
ATOM 1679 C C . ILE B 1 26 ? 79.491 18.913 31.156 1.00 35.44 354 ILE A C 1
ATOM 1680 O O . ILE B 1 26 ? 78.744 18.380 31.981 1.00 42.47 354 ILE A O 1
ATOM 1685 N N . SER B 1 27 ? 80.773 18.590 31.004 1.00 54.79 355 SER A N 1
ATOM 1686 C CA . SER B 1 27 ? 81.426 17.627 31.884 1.00 60.61 355 SER A CA 1
ATOM 1687 C C . SER B 1 27 ? 82.932 17.745 31.706 1.00 63.28 355 SER A C 1
ATOM 1688 O O . SER B 1 27 ? 83.418 18.390 30.772 1.00 63.74 355 SER A O 1
ATOM 1691 N N . ASP B 1 28 ? 83.660 17.117 32.637 1.00 32.34 356 ASP A N 1
ATOM 1692 C CA . ASP B 1 28 ? 85.113 17.215 32.758 1.00 37.08 356 ASP A CA 1
ATOM 1693 C C . ASP B 1 28 ? 85.571 18.632 32.894 1.00 45.94 356 ASP A C 1
ATOM 1694 O O . ASP B 1 28 ? 86.746 18.932 32.663 1.00 52.15 356 ASP A O 1
ATOM 1699 N N . CYS B 1 29 ? 84.702 19.521 33.315 1.00 48.35 357 CYS A N 1
ATOM 1700 C CA . CYS B 1 29 ? 85.074 20.903 33.242 1.00 36.92 357 CYS A CA 1
ATOM 1701 C C . CYS B 1 29 ? 85.192 21.443 34.650 1.00 41.87 357 CYS A C 1
ATOM 1702 O O . CYS B 1 29 ? 84.478 21.003 35.552 1.00 40.60 357 CYS A O 1
ATOM 1705 N N . ILE B 1 30 ? 86.074 22.431 34.809 1.00 51.11 358 ILE A N 1
ATOM 1706 C CA . ILE B 1 30 ? 86.241 23.193 36.041 1.00 45.04 358 ILE A CA 1
ATOM 1707 C C . ILE B 1 30 ? 85.629 24.565 35.779 1.00 51.88 358 ILE A C 1
ATOM 1708 O O . ILE B 1 30 ? 86.235 25.425 35.126 1.00 57.49 358 ILE A O 1
ATOM 1713 N N . ALA B 1 31 ? 84.426 24.780 36.281 1.00 34.42 359 ALA A N 1
ATOM 1714 C CA . ALA B 1 31 ? 83.643 25.936 35.877 1.00 33.30 359 ALA A CA 1
ATOM 1715 C C . ALA B 1 31 ? 84.167 27.214 36.519 1.00 37.98 359 ALA A C 1
ATOM 1716 O O . ALA B 1 31 ? 84.582 27.226 37.679 1.00 41.03 359 ALA A O 1
ATOM 1718 N N . ASP B 1 32 ? 84.159 28.300 35.766 1.00 51.04 360 ASP A N 1
ATOM 1719 C CA . ASP B 1 32 ? 84.505 29.599 36.326 1.00 48.13 360 ASP A CA 1
ATOM 1720 C C . ASP B 1 32 ? 83.236 30.428 36.366 1.00 51.27 360 ASP A C 1
ATOM 1721 O O . ASP B 1 32 ? 82.830 31.013 35.360 1.00 54.69 360 ASP A O 1
ATOM 1726 N N . TYR B 1 33 ? 82.627 30.487 37.539 1.00 53.64 361 TYR A N 1
ATOM 1727 C CA . TYR B 1 33 ? 81.416 31.256 37.729 1.00 47.48 361 TYR A CA 1
ATOM 1728 C C . TYR B 1 33 ? 81.695 32.710 37.968 1.00 52.23 361 TYR A C 1
ATOM 1729 O O . TYR B 1 33 ? 80.758 33.486 38.179 1.00 51.03 361 TYR A O 1
ATOM 1738 N N . THR B 1 34 ? 82.944 33.129 37.935 1.00 54.28 362 THR A N 1
ATOM 1739 C CA . THR B 1 34 ? 83.155 34.541 38.289 1.00 55.34 362 THR A CA 1
ATOM 1740 C C . THR B 1 34 ? 82.739 35.399 37.120 1.00 57.96 362 THR A C 1
ATOM 1741 O O . THR B 1 34 ? 82.648 36.621 37.287 1.00 57.83 362 THR A O 1
ATOM 1745 N N . VAL B 1 35 ? 82.456 34.779 35.980 1.00 38.61 363 VAL A N 1
ATOM 1746 C CA . VAL B 1 35 ? 82.075 35.549 34.761 1.00 33.87 363 VAL A CA 1
ATOM 1747 C C . VAL B 1 35 ? 80.662 36.104 34.954 1.00 36.49 363 VAL A C 1
ATOM 1748 O O . VAL B 1 35 ? 80.351 37.142 34.357 1.00 36.73 363 VAL A O 1
ATOM 1752 N N . PHE B 1 36 ? 79.847 35.431 35.760 1.00 63.54 364 PHE A N 1
ATOM 1753 C CA . PHE B 1 36 ? 78.431 35.837 35.951 1.00 59.18 364 PHE A CA 1
ATOM 1754 C C . PHE B 1 36 ? 78.386 36.767 37.120 1.00 62.61 364 PHE A C 1
ATOM 1755 O O . PHE B 1 36 ? 77.438 37.558 37.258 1.00 65.82 364 PHE A O 1
ATOM 1763 N N . TYR B 1 37 ? 79.383 36.647 37.988 1.00 54.86 365 TYR A N 1
ATOM 1764 C CA . TYR B 1 37 ? 79.496 37.617 39.097 1.00 50.91 365 TYR A CA 1
ATOM 1765 C C . TYR B 1 37 ? 80.374 38.703 38.524 1.00 49.72 365 TYR A C 1
ATOM 1766 O O . TYR B 1 37 ? 80.724 38.593 37.342 1.00 48.76 365 TYR A O 1
ATOM 1775 N N . ASN B 1 38 ? 80.708 39.728 39.293 1.00 53.13 366 ASN A N 1
ATOM 1776 C CA . ASN B 1 38 ? 81.653 40.714 38.771 1.00 55.69 366 ASN A CA 1
ATOM 1777 C C . ASN B 1 38 ? 81.188 41.348 37.453 1.00 54.09 366 ASN A C 1
ATOM 1778 O O . ASN B 1 38 ? 81.988 42.016 36.795 1.00 60.13 366 ASN A O 1
ATOM 1783 N N . SER B 1 39 ? 79.930 41.147 37.032 1.00 38.62 367 SER A N 1
ATOM 1784 C CA . SER B 1 39 ? 79.504 41.537 35.682 1.00 36.53 367 SER A CA 1
ATOM 1785 C C . SER B 1 39 ? 78.070 42.046 35.617 1.00 40.65 367 SER A C 1
ATOM 1786 O O . SER B 1 39 ? 77.132 41.264 35.768 1.00 42.98 367 SER A O 1
ATOM 1789 N N . THR B 1 40 ? 77.898 43.327 35.269 1.00 50.04 368 THR A N 1
ATOM 1790 C CA . THR B 1 40 ? 76.580 43.962 35.180 1.00 49.25 368 THR A CA 1
ATOM 1791 C C . THR B 1 40 ? 75.740 43.449 34.018 1.00 45.49 368 THR A C 1
ATOM 1792 O O . THR B 1 40 ? 74.528 43.690 33.997 1.00 46.45 368 THR A O 1
ATOM 1796 N N . SER B 1 41 ? 76.347 42.694 33.104 1.00 47.50 369 SER A N 1
ATOM 1797 C CA . SER B 1 41 ? 75.753 42.389 31.801 1.00 49.72 369 SER A CA 1
ATOM 1798 C C . SER B 1 41 ? 74.378 41.697 31.895 1.00 46.09 369 SER A C 1
ATOM 1799 O O . SER B 1 41 ? 73.476 41.974 31.087 1.00 36.82 369 SER A O 1
ATOM 1802 N N . PHE B 1 42 ? 74.222 40.759 32.834 1.00 45.07 370 PHE A N 1
ATOM 1803 C CA . PHE B 1 42 ? 73.066 39.867 32.888 1.00 33.82 370 PHE A CA 1
ATOM 1804 C C . PHE B 1 42 ? 71.833 40.502 33.523 1.00 29.08 370 PHE A C 1
ATOM 1805 O O . PHE B 1 42 ? 71.895 41.098 34.604 1.00 24.99 370 PHE A O 1
ATOM 1813 N N . SER B 1 43 ? 70.718 40.383 32.803 1.00 40.62 371 SER A N 1
ATOM 1814 C CA . SER B 1 43 ? 69.392 40.860 33.154 1.00 35.31 371 SER A CA 1
ATOM 1815 C C . SER B 1 43 ? 68.626 39.901 34.050 1.00 38.50 371 SER A C 1
ATOM 1816 O O . SER B 1 43 ? 67.643 40.326 34.664 1.00 42.61 371 SER A O 1
ATOM 1819 N N . THR B 1 44 ? 69.050 38.633 34.156 1.00 31.39 372 THR A N 1
ATOM 1820 C CA . THR B 1 44 ? 68.459 37.679 35.100 1.00 27.43 372 THR A CA 1
ATOM 1821 C C . THR B 1 44 ? 69.476 36.613 35.462 1.00 30.82 372 THR A C 1
ATOM 1822 O O . THR B 1 44 ? 70.120 36.052 34.573 1.00 34.83 372 THR A O 1
ATOM 1826 N N . PHE B 1 45 ? 69.621 36.351 36.763 1.00 30.37 373 PHE A N 1
ATOM 1827 C CA . PHE B 1 45 ? 70.496 35.293 37.268 1.00 32.18 373 PHE A CA 1
ATOM 1828 C C . PHE B 1 45 ? 69.828 34.709 38.517 1.00 34.01 373 PHE A C 1
ATOM 1829 O O . PHE B 1 45 ? 69.804 35.363 39.559 1.00 36.21 373 PHE A O 1
ATOM 1837 N N . LYS B 1 46 ? 69.261 33.494 38.401 1.00 21.99 374 LYS A N 1
ATOM 1838 C CA . LYS B 1 46 ? 68.305 32.973 39.377 1.00 20.95 374 LYS A CA 1
ATOM 1839 C C . LYS B 1 46 ? 68.437 31.459 39.535 1.00 29.51 374 LYS A C 1
ATOM 1840 O O . LYS B 1 46 ? 68.238 30.728 38.564 1.00 31.58 374 LYS A O 1
ATOM 1846 N N . CYS B 1 47 ? 68.683 30.953 40.746 1.00 30.61 375 CYS A N 1
ATOM 1847 C CA . CYS B 1 47 ? 68.865 29.520 40.916 1.00 24.50 375 CYS A CA 1
ATOM 1848 C C . CYS B 1 47 ? 67.845 28.946 41.874 1.00 30.42 375 CYS A C 1
ATOM 1849 O O . CYS B 1 47 ? 67.577 29.514 42.929 1.00 35.64 375 CYS A O 1
ATOM 1852 N N . TYR B 1 48 ? 67.417 27.735 41.566 1.00 40.26 376 TYR A N 1
ATOM 1853 C CA . TYR B 1 48 ? 66.324 27.052 42.229 1.00 39.43 376 TYR A CA 1
ATOM 1854 C C . TYR B 1 48 ? 66.867 25.693 42.622 1.00 42.67 376 TYR A C 1
ATOM 1855 O O . TYR B 1 48 ? 67.273 24.911 41.753 1.00 43.00 376 TYR A O 1
ATOM 1864 N N . GLY B 1 49 ? 66.914 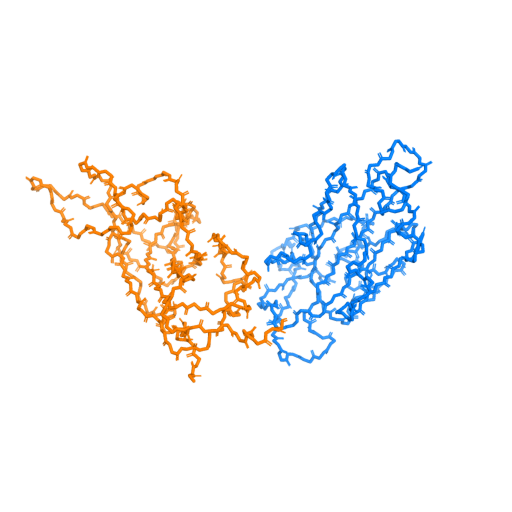25.435 43.929 1.00 31.66 377 GLY A N 1
ATOM 1865 C CA . GLY B 1 49 ? 67.566 24.258 44.435 1.00 27.91 377 GLY A CA 1
ATOM 1866 C C . GLY B 1 49 ? 69.020 24.459 44.795 1.00 27.53 377 GLY A C 1
ATOM 1867 O O . GLY B 1 49 ? 69.676 23.505 45.204 1.00 31.63 377 GLY A O 1
ATOM 1868 N N . VAL B 1 50 ? 69.565 25.662 44.641 1.00 27.96 378 VAL A N 1
ATOM 1869 C CA . VAL B 1 50 ? 70.966 25.895 44.966 1.00 29.91 378 VAL A CA 1
ATOM 1870 C C . VAL B 1 50 ? 71.189 27.412 45.085 1.00 28.36 378 VAL A C 1
ATOM 1871 O O . VAL B 1 50 ? 70.372 28.216 44.632 1.00 28.97 378 VAL A O 1
ATOM 1875 N N . SER B 1 51 ? 72.260 27.802 45.776 1.00 25.27 379 SER A N 1
ATOM 1876 C CA . SER B 1 51 ? 72.538 29.201 46.064 1.00 27.75 379 SER A CA 1
ATOM 1877 C C . SER B 1 51 ? 73.522 29.783 45.070 1.00 28.24 379 SER A C 1
ATOM 1878 O O . SER B 1 51 ? 74.676 29.331 45.035 1.00 29.64 379 SER A O 1
ATOM 1881 N N . PRO B 1 52 ? 73.158 30.849 44.352 1.00 19.70 380 PRO A N 1
ATOM 1882 C CA . PRO B 1 52 ? 74.103 31.485 43.433 1.00 18.05 380 PRO A CA 1
ATOM 1883 C C . PRO B 1 52 ? 75.479 31.731 44.009 1.00 20.92 380 PRO A C 1
ATOM 1884 O O . PRO B 1 52 ? 76.481 31.558 43.314 1.00 23.52 380 PRO A O 1
ATOM 1888 N N . SER B 1 53 ? 75.570 32.117 45.270 1.00 33.70 381 SER A N 1
ATOM 1889 C CA . SER B 1 53 ? 76.890 32.371 45.829 1.00 37.39 381 SER A CA 1
ATOM 1890 C C . SER B 1 53 ? 77.704 31.097 45.964 1.00 37.90 381 SER A C 1
ATOM 1891 O O . SER B 1 53 ? 78.939 31.149 45.979 1.00 40.76 381 SER A O 1
ATOM 1894 N N . LYS B 1 54 ? 77.051 29.967 46.149 1.00 22.77 382 LYS A N 1
ATOM 1895 C CA . LYS B 1 54 ? 77.800 28.767 46.458 1.00 26.11 382 LYS A CA 1
ATOM 1896 C C . LYS B 1 54 ? 78.224 27.925 45.243 1.00 24.06 382 LYS A C 1
ATOM 1897 O O . LYS B 1 54 ? 78.811 26.861 45.431 1.00 25.89 382 LYS A O 1
ATOM 1903 N N . LEU B 1 55 ? 77.992 28.380 44.014 1.00 15.13 383 LEU A N 1
ATOM 1904 C CA . LEU B 1 55 ? 78.472 27.616 42.865 1.00 15.73 383 LEU A CA 1
ATOM 1905 C C . LEU B 1 55 ? 79.982 27.451 42.896 1.00 21.32 383 LEU A C 1
ATOM 1906 O O . LEU B 1 55 ? 8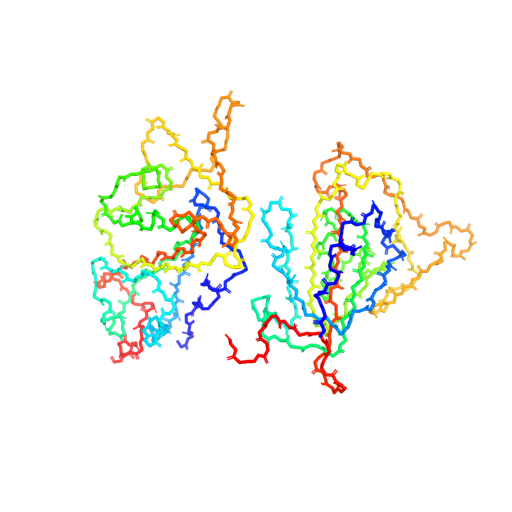0.501 26.355 42.657 1.00 23.99 383 LEU A O 1
ATOM 1911 N N . ILE B 1 56 ? 80.707 28.503 43.273 1.00 39.55 384 ILE A N 1
ATOM 1912 C CA . ILE B 1 56 ? 82.156 28.406 43.338 1.00 39.93 384 ILE A CA 1
ATOM 1913 C C . ILE B 1 56 ? 82.575 27.334 44.348 1.00 37.44 384 ILE A C 1
ATOM 1914 O O . ILE B 1 56 ? 83.723 26.891 44.343 1.00 40.57 384 ILE A O 1
ATOM 1919 N N . ASP B 1 57 ? 81.633 26.871 45.174 1.00 28.45 385 ASP A N 1
ATOM 1920 C CA . ASP B 1 57 ? 81.859 25.895 46.226 1.00 31.96 385 ASP A CA 1
ATOM 1921 C C . ASP B 1 57 ? 81.331 24.490 45.939 1.00 37.63 385 ASP A C 1
ATOM 1922 O O . ASP B 1 57 ? 81.566 23.601 46.764 1.00 43.72 385 ASP A O 1
ATOM 1927 N N . LEU B 1 58 ? 80.645 24.239 44.810 1.00 30.63 386 LEU A N 1
ATOM 1928 C CA . LEU B 1 58 ? 79.932 22.971 44.595 1.00 29.11 386 LEU A CA 1
ATOM 1929 C C . LEU B 1 58 ? 80.463 22.155 43.422 1.00 34.65 386 LEU A C 1
ATOM 1930 O O . LEU B 1 58 ? 81.008 22.699 42.456 1.00 40.16 386 LEU A O 1
ATOM 1935 N N . CYS B 1 59 ? 80.264 20.831 43.522 1.00 30.20 387 CYS A N 1
ATOM 1936 C CA . CYS B 1 59 ? 80.525 19.866 42.459 1.00 22.44 387 CYS A CA 1
ATOM 1937 C C . CYS B 1 59 ? 79.207 19.267 41.984 1.00 23.64 387 CYS A C 1
ATOM 1938 O O . CYS B 1 59 ? 78.289 19.062 42.781 1.00 26.91 387 CYS A O 1
ATOM 1941 N N . PHE B 1 60 ? 79.112 18.974 40.693 1.00 35.91 388 PHE A N 1
ATOM 1942 C CA . PHE B 1 60 ? 77.875 18.483 40.101 1.00 42.45 388 PHE A CA 1
ATOM 1943 C C . PHE B 1 60 ? 78.113 17.213 39.279 1.00 45.75 388 PHE A C 1
ATOM 1944 O O . PHE B 1 60 ? 79.199 16.988 38.737 1.00 44.54 388 PHE A O 1
ATOM 1952 N N . THR B 1 61 ? 77.093 16.353 39.244 1.00 29.68 389 THR A N 1
ATOM 1953 C CA . THR B 1 61 ? 77.145 15.099 38.509 1.00 31.97 389 THR A CA 1
ATOM 1954 C C . THR B 1 61 ? 76.644 15.232 37.081 1.00 36.22 389 THR A C 1
ATOM 1955 O O . THR B 1 61 ? 77.086 14.499 36.188 1.00 35.57 389 THR A O 1
ATOM 1959 N N . SER B 1 62 ? 75.699 16.137 36.869 1.00 50.05 390 SER A N 1
ATOM 1960 C CA . SER B 1 62 ? 75.038 16.338 35.590 1.00 48.02 390 SER A CA 1
ATOM 1961 C C . SER B 1 62 ? 74.812 17.824 35.464 1.00 43.65 390 SER A C 1
ATOM 1962 O O . SER B 1 62 ? 74.208 18.431 36.361 1.00 41.70 390 SER A O 1
ATOM 1965 N N . VAL B 1 63 ? 75.334 18.394 34.377 1.00 39.32 391 VAL A N 1
ATOM 1966 C CA . VAL B 1 63 ? 75.128 19.785 34.031 1.00 30.20 391 VAL A CA 1
ATOM 1967 C C . VAL B 1 63 ? 74.683 19.797 32.586 1.00 29.54 391 VAL A C 1
ATOM 1968 O O . VAL B 1 63 ? 75.465 19.445 31.692 1.00 28.73 391 VAL A O 1
ATOM 1972 N N . TYR B 1 64 ? 73.450 20.222 32.350 1.00 26.26 392 TYR A N 1
ATOM 1973 C CA . TYR B 1 64 ? 72.945 20.436 31.003 1.00 25.24 392 TYR A CA 1
ATOM 1974 C C . TYR B 1 64 ? 72.678 21.924 30.790 1.00 27.67 392 TYR A C 1
ATOM 1975 O O . TYR B 1 64 ? 72.169 22.617 31.679 1.00 28.24 392 TYR A O 1
ATOM 1984 N N . ALA B 1 65 ? 72.978 22.405 29.604 1.00 23.44 393 ALA A N 1
ATOM 1985 C CA . ALA B 1 65 ? 72.793 23.805 29.275 1.00 28.12 393 ALA A CA 1
ATOM 1986 C C . ALA B 1 65 ? 71.754 23.879 28.158 1.00 32.45 393 ALA A C 1
ATOM 1987 O O . ALA B 1 65 ? 72.041 23.536 27.006 1.00 32.84 393 ALA A O 1
ATOM 1989 N N . ASP B 1 66 ? 70.525 24.227 28.516 1.00 42.15 394 ASP A N 1
ATOM 1990 C CA . ASP B 1 66 ? 69.486 24.505 27.536 1.00 39.80 394 ASP A CA 1
ATOM 1991 C C . ASP B 1 66 ? 69.575 25.953 27.098 1.00 36.67 394 ASP A C 1
ATOM 1992 O O . ASP B 1 66 ? 69.899 26.826 27.893 1.00 39.52 394 ASP A O 1
ATOM 1997 N N . THR B 1 67 ? 69.355 26.200 25.816 1.00 23.64 395 THR A N 1
ATOM 1998 C CA . THR B 1 67 ? 69.500 27.544 25.280 1.00 23.45 395 THR A CA 1
ATOM 1999 C C . THR B 1 67 ? 68.333 27.851 24.353 1.00 23.65 395 THR A C 1
ATOM 2000 O O . THR B 1 67 ? 67.787 26.961 23.676 1.00 22.29 395 THR A O 1
ATOM 2004 N N . PHE B 1 68 ? 67.947 29.125 24.347 1.00 23.68 396 PHE A N 1
ATOM 2005 C CA . PHE B 1 68 ? 66.924 29.603 23.421 1.00 21.97 396 PHE A CA 1
ATOM 2006 C C . PHE B 1 68 ? 66.888 31.112 23.500 1.00 19.19 396 PHE A C 1
ATOM 2007 O O . PHE B 1 68 ? 67.690 31.745 24.199 1.00 20.34 396 PHE A O 1
ATOM 2015 N N . LEU B 1 69 ? 65.944 31.682 22.758 1.00 28.80 397 LEU A N 1
ATOM 2016 C CA . LEU B 1 69 ? 65.812 33.127 22.624 1.00 30.36 397 LEU A CA 1
ATOM 2017 C C . LEU B 1 69 ? 64.339 33.524 22.640 1.00 31.05 397 LEU A C 1
ATOM 2018 O O . LEU B 1 69 ? 63.565 33.062 21.793 1.00 29.07 397 LEU A O 1
ATOM 2023 N N . ILE B 1 70 ? 63.953 34.400 23.581 1.00 32.01 398 ILE A N 1
ATOM 2024 C CA . ILE B 1 70 ? 62.561 34.863 23.691 1.00 32.05 398 ILE A CA 1
ATOM 2025 C C . ILE B 1 70 ? 62.492 36.361 23.891 1.00 33.92 398 ILE A C 1
ATOM 2026 O O . ILE B 1 70 ? 63.502 37.061 23.757 1.00 36.70 398 ILE A O 1
ATOM 2031 N N . ARG B 1 71 ? 61.302 36.865 24.218 1.00 42.59 399 ARG A N 1
ATOM 2032 C CA . ARG B 1 71 ? 61.171 38.286 24.513 1.00 44.70 399 ARG A CA 1
ATOM 2033 C C . ARG B 1 71 ? 61.444 38.553 25.985 1.00 45.04 399 ARG A C 1
ATOM 2034 O O . ARG B 1 71 ? 61.184 37.709 26.850 1.00 47.26 399 ARG A O 1
ATOM 2042 N N . PHE B 1 72 ? 61.857 39.789 26.272 1.00 25.73 400 PHE A N 1
ATOM 2043 C CA . PHE B 1 72 ? 62.164 40.170 27.643 1.00 25.16 400 PHE A CA 1
ATOM 2044 C C . PHE B 1 72 ? 61.004 39.819 28.560 1.00 28.64 400 PHE A C 1
ATOM 2045 O O . PHE B 1 72 ? 61.186 39.147 29.584 1.00 29.77 400 PHE A O 1
ATOM 2053 N N . SER B 1 73 ? 59.781 40.152 28.126 1.00 25.28 401 SER A N 1
ATOM 2054 C CA . SER B 1 73 ? 58.595 39.941 28.942 1.00 22.94 401 SER A CA 1
ATOM 2055 C C . SER B 1 73 ? 58.502 38.535 29.505 1.00 27.19 401 SER A C 1
ATOM 2056 O O . SER B 1 73 ? 57.974 38.343 30.610 1.00 25.99 401 SER A O 1
ATOM 2059 N N . GLU B 1 74 ? 59.036 37.548 28.780 1.00 35.28 402 GLU A N 1
ATOM 2060 C CA . GLU B 1 74 ? 58.810 36.138 29.060 1.00 34.29 402 GLU A CA 1
ATOM 2061 C C . GLU B 1 74 ? 59.954 35.463 29.799 1.00 35.43 402 GLU A C 1
ATOM 2062 O O . GLU B 1 74 ? 59.916 34.241 29.952 1.00 34.23 402 GLU A O 1
ATOM 2068 N N . VAL B 1 75 ? 60.985 36.205 30.235 1.00 15.22 403 VAL A N 1
ATOM 2069 C CA . VAL B 1 75 ? 62.013 35.563 31.059 1.00 10.16 403 VAL A CA 1
ATOM 2070 C C . VAL B 1 75 ? 61.404 35.024 32.345 1.00 9.62 403 VAL A C 1
ATOM 2071 O O . VAL B 1 75 ? 61.938 34.098 32.966 1.00 8.38 403 VAL A O 1
ATOM 2075 N N . ARG B 1 76 ? 60.228 35.523 32.679 1.00 27.48 404 ARG A N 1
ATOM 2076 C CA . ARG B 1 76 ? 59.538 35.087 33.911 1.00 28.70 404 ARG A CA 1
ATOM 2077 C C . ARG B 1 76 ? 58.931 33.703 33.694 1.00 29.50 404 ARG A C 1
ATOM 2078 O O . ARG B 1 76 ? 58.664 33.024 34.676 1.00 37.65 404 ARG A O 1
ATOM 2086 N N . GLN B 1 77 ? 58.762 33.258 32.459 1.00 28.64 405 GLN A N 1
ATOM 2087 C CA . GLN B 1 77 ? 58.065 31.973 32.220 1.00 26.60 405 GLN A CA 1
ATOM 2088 C C . GLN B 1 77 ? 59.058 30.841 32.402 1.00 25.53 405 GLN A C 1
ATOM 2089 O O . GLN B 1 77 ? 58.651 29.715 32.698 1.00 31.32 405 GLN A O 1
ATOM 2095 N N . VAL B 1 78 ? 60.324 31.152 32.216 1.00 42.53 406 VAL A N 1
ATOM 2096 C CA . VAL B 1 78 ? 61.390 30.129 32.325 1.00 42.57 406 VAL A CA 1
ATOM 2097 C C . VAL B 1 78 ? 61.388 29.600 33.749 1.00 46.80 406 VAL A C 1
ATOM 2098 O O . VAL B 1 78 ? 61.771 28.495 33.930 1.00 49.83 406 VAL A O 1
ATOM 2102 N N . ALA B 1 79 ? 60.928 30.355 34.718 1.00 21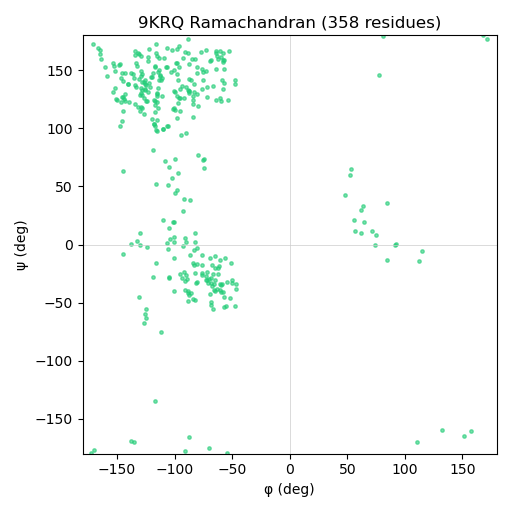.72 407 ALA A N 1
ATOM 2103 C CA . ALA B 1 79 ? 61.024 29.904 36.115 1.00 20.66 407 ALA A CA 1
ATOM 2104 C C . ALA B 1 79 ? 60.233 28.626 36.332 1.00 27.71 407 ALA A C 1
ATOM 2105 O O . ALA B 1 79 ? 59.371 28.316 35.501 1.00 25.86 407 ALA A O 1
ATOM 2107 N N . PRO B 1 80 ? 60.529 27.861 37.397 1.00 31.78 408 PRO A N 1
ATOM 2108 C CA . PRO B 1 80 ? 59.761 26.682 37.738 1.00 30.60 408 PRO A CA 1
ATOM 2109 C C . PRO B 1 80 ? 58.374 27.016 38.291 1.00 33.95 408 PRO A C 1
ATOM 2110 O O . PRO B 1 80 ? 58.267 27.905 39.094 1.00 28.75 408 PRO A O 1
ATOM 2114 N N . GLY B 1 81 ? 57.350 26.307 37.828 1.00 49.55 409 GLY A N 1
ATOM 2115 C CA . GLY B 1 81 ? 55.973 26.496 38.320 1.00 47.09 409 GLY A CA 1
ATOM 2116 C C . GLY B 1 81 ? 55.261 27.619 37.611 1.00 47.49 409 GLY A C 1
ATOM 2117 O O . GLY B 1 81 ? 54.421 28.256 38.253 1.00 53.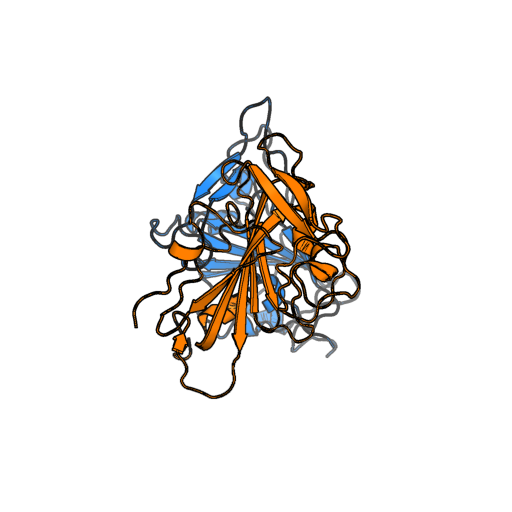72 409 GLY A O 1
ATOM 2118 N N . GLN B 1 82 ? 55.512 27.808 36.314 1.00 47.34 410 GLN A N 1
ATOM 2119 C CA . GLN B 1 82 ? 54.960 28.990 35.663 1.00 46.87 410 GLN A CA 1
ATOM 2120 C C . GLN B 1 82 ? 53.961 28.609 34.599 1.00 50.25 410 GLN A C 1
ATOM 2121 O O . GLN B 1 82 ? 53.942 27.488 34.084 1.00 54.06 410 GLN A O 1
ATOM 2127 N N . THR B 1 83 ? 53.164 29.600 34.246 1.00 48.49 411 THR A N 1
ATOM 2128 C CA . THR B 1 83 ? 52.090 29.471 33.289 1.00 46.34 411 THR A CA 1
ATOM 2129 C C . THR B 1 83 ? 52.265 30.601 32.284 1.00 46.44 411 THR A C 1
ATOM 2130 O O . THR B 1 83 ? 52.563 31.739 32.660 1.00 42.02 411 THR A O 1
ATOM 2134 N N . GLY B 1 84 ? 52.135 30.270 31.009 1.00 33.18 412 GLY A N 1
ATOM 2135 C CA . GLY B 1 84 ? 52.297 31.241 29.948 1.00 29.69 412 GLY A CA 1
ATOM 2136 C C . GLY B 1 84 ? 52.383 30.510 28.633 1.00 32.73 412 GLY A C 1
ATOM 2137 O O . GLY B 1 84 ? 52.289 29.291 28.572 1.00 41.01 412 GLY A O 1
ATOM 2138 N N . VAL B 1 85 ? 52.533 31.272 27.563 1.00 41.75 413 VAL A N 1
ATOM 2139 C CA . VAL B 1 85 ? 52.697 30.601 26.284 1.00 42.17 413 VAL A CA 1
ATOM 2140 C C . VAL B 1 85 ? 54.042 29.889 26.232 1.00 43.30 413 VAL A C 1
ATOM 2141 O O . VAL B 1 85 ? 54.130 28.726 25.823 1.00 48.09 413 VAL A O 1
ATOM 2145 N N . ILE B 1 86 ? 55.097 30.540 26.705 1.00 22.93 414 ILE A N 1
ATOM 2146 C CA . ILE B 1 86 ? 56.403 29.906 26.671 1.00 22.36 414 ILE A CA 1
ATOM 2147 C C . ILE B 1 86 ? 56.435 28.746 27.633 1.00 25.21 414 ILE A C 1
ATOM 2148 O O . ILE B 1 86 ? 56.821 27.632 27.269 1.00 25.59 414 ILE A O 1
ATOM 2153 N N . ALA B 1 87 ? 56.053 28.991 28.883 1.00 26.05 415 ALA A N 1
ATOM 2154 C CA . ALA B 1 87 ? 56.195 27.926 29.858 1.00 25.56 415 ALA A CA 1
ATOM 2155 C C . ALA B 1 87 ? 55.239 26.774 29.572 1.00 29.79 415 ALA A C 1
ATOM 2156 O O . ALA B 1 87 ? 55.628 25.612 29.728 1.00 27.44 415 ALA A O 1
ATOM 2158 N N . ASP B 1 88 ? 54.048 27.054 29.031 1.00 39.16 416 ASP A N 1
ATOM 2159 C CA . ASP B 1 88 ? 53.037 26.007 28.888 1.00 42.02 416 ASP A CA 1
ATOM 2160 C C . ASP B 1 88 ? 53.116 25.266 27.570 1.00 42.72 416 ASP A C 1
ATOM 2161 O O . ASP B 1 88 ? 52.659 24.121 27.500 1.00 43.74 416 ASP A O 1
ATOM 2166 N N . TYR B 1 89 ? 53.645 25.889 26.514 1.00 36.05 417 TYR A N 1
ATOM 2167 C CA . TYR B 1 89 ? 53.646 25.252 25.203 1.00 38.00 417 TYR A CA 1
ATOM 2168 C C . TYR B 1 89 ? 55.012 25.255 24.507 1.00 40.10 417 TYR A C 1
ATOM 2169 O O . TYR B 1 89 ? 55.131 24.665 23.424 1.00 39.33 417 TYR A O 1
ATOM 2178 N N . ASN B 1 90 ? 56.060 25.828 25.119 1.00 37.41 418 ASN A N 1
ATOM 2179 C CA . ASN B 1 90 ? 57.390 25.839 24.503 1.00 32.66 418 ASN A CA 1
ATOM 2180 C C . ASN B 1 90 ? 58.451 25.239 25.420 1.00 32.12 418 ASN A C 1
ATOM 2181 O O . ASN B 1 90 ? 59.191 24.350 24.989 1.00 33.43 418 ASN A O 1
ATOM 2186 N N . TYR B 1 91 ? 58.594 25.747 26.645 1.00 35.50 419 TYR A N 1
ATOM 2187 C CA . TYR B 1 91 ? 59.603 25.224 27.558 1.00 32.22 419 TYR A CA 1
ATOM 2188 C C . TYR B 1 91 ? 59.109 25.241 29.000 1.00 37.91 419 TYR A C 1
ATOM 2189 O O . TYR B 1 91 ? 58.678 26.287 29.498 1.00 38.51 419 TYR A O 1
ATOM 2198 N N . LYS B 1 92 ? 59.178 24.083 29.668 1.00 25.67 420 LYS A N 1
ATOM 2199 C CA . LYS B 1 92 ? 58.680 23.897 31.028 1.00 24.10 420 LYS A CA 1
ATOM 2200 C C . LYS B 1 92 ? 59.775 23.429 31.975 1.00 28.00 420 LYS A C 1
ATOM 2201 O O . LYS B 1 92 ? 60.583 22.569 31.630 1.00 33.76 420 LYS A O 1
ATOM 2207 N N . LEU B 1 93 ? 59.827 24.015 33.123 1.00 35.47 421 LEU A N 1
ATOM 2208 C CA . LEU B 1 93 ? 60.763 23.467 34.089 1.00 34.57 421 LEU A CA 1
ATOM 2209 C C . LEU B 1 93 ? 60.039 22.596 35.106 1.00 35.69 421 LEU A C 1
ATOM 2210 O O . LEU B 1 93 ? 58.961 22.972 35.602 1.00 32.94 421 LEU A O 1
ATOM 2215 N N . PRO B 1 94 ? 60.549 21.401 35.376 1.00 54.05 422 PRO A N 1
ATOM 2216 C CA . PRO B 1 94 ? 59.921 20.557 36.390 1.00 55.81 422 PRO A CA 1
ATOM 2217 C C . PRO B 1 94 ? 59.897 21.335 37.680 1.00 59.68 422 PRO A C 1
ATOM 2218 O O . PRO B 1 94 ? 60.746 22.193 37.920 1.00 55.20 422 PRO A O 1
ATOM 2222 N N . ASP B 1 95 ? 58.911 21.050 38.522 1.00 58.36 423 ASP A N 1
ATOM 2223 C CA . ASP B 1 95 ? 58.755 21.859 39.756 1.00 53.90 423 ASP A CA 1
ATOM 2224 C C . ASP B 1 95 ? 59.970 21.662 40.667 1.00 53.83 423 ASP A C 1
ATOM 2225 O O . ASP B 1 95 ? 60.320 22.606 41.370 1.00 51.46 423 ASP A O 1
ATOM 2230 N N . ASP B 1 96 ? 60.593 20.493 40.636 1.00 39.43 424 ASP A N 1
ATOM 2231 C CA . ASP B 1 96 ? 61.734 20.195 41.524 1.00 35.61 424 ASP A CA 1
ATOM 2232 C C . ASP B 1 96 ? 63.006 20.564 40.801 1.00 36.68 424 ASP A C 1
ATOM 2233 O O . ASP B 1 96 ? 63.992 19.838 40.967 1.00 32.26 424 ASP A O 1
ATOM 2238 N N . PHE B 1 97 ? 62.987 21.673 40.068 1.00 40.30 425 PHE A N 1
ATOM 2239 C CA . PHE B 1 97 ? 64.149 22.011 39.215 1.00 32.18 425 PHE A CA 1
ATOM 2240 C C . PHE B 1 97 ? 65.333 22.443 40.046 1.00 26.74 425 PHE A C 1
ATOM 2241 O O . PHE B 1 97 ? 65.197 23.333 40.883 1.00 29.54 425 PHE A O 1
ATOM 2249 N N . THR B 1 98 ? 66.459 21.796 39.797 1.00 20.17 426 THR A N 1
ATOM 2250 C CA . THR B 1 98 ? 67.698 22.195 40.448 1.00 20.29 426 THR A CA 1
ATOM 2251 C C . THR B 1 98 ? 68.636 22.703 39.367 1.00 23.82 426 THR A C 1
ATOM 2252 O O . THR B 1 98 ? 68.954 21.971 38.422 1.00 24.05 426 THR A O 1
ATOM 2256 N N . GLY B 1 99 ? 68.992 23.981 39.460 1.00 27.56 427 GLY A N 1
ATOM 2257 C CA . GLY B 1 99 ? 69.835 24.648 38.487 1.00 22.02 427 GLY A CA 1
ATOM 2258 C C . GLY B 1 99 ? 69.488 26.120 38.457 1.00 22.62 427 GLY A C 1
ATOM 2259 O O . GLY B 1 99 ? 68.718 26.588 39.278 1.00 24.41 427 GLY A O 1
ATOM 2260 N N . CYS B 1 100 ? 69.945 26.804 37.412 1.00 35.75 428 CYS A N 1
ATOM 2261 C CA . CYS B 1 100 ? 69.819 28.248 37.304 1.00 36.80 428 CYS A CA 1
ATOM 2262 C C . CYS B 1 100 ? 69.247 28.651 35.949 1.00 38.83 428 CYS A C 1
ATOM 2263 O O . CYS B 1 100 ? 69.259 27.877 34.987 1.00 39.85 428 CYS A O 1
ATOM 2266 N N . VAL B 1 101 ? 68.793 29.912 35.905 1.00 22.68 429 VAL A N 1
ATOM 2267 C CA . VAL B 1 101 ? 68.271 30.620 34.735 1.00 17.94 429 VAL A CA 1
ATOM 2268 C C . VAL B 1 101 ? 69.080 31.903 34.576 1.00 19.34 429 VAL A C 1
ATOM 2269 O O . VAL B 1 101 ? 69.160 32.709 35.508 1.00 16.70 429 VAL A O 1
ATOM 2273 N N . ILE B 1 102 ? 69.695 32.083 33.408 1.00 28.56 430 ILE A N 1
ATOM 2274 C CA . ILE B 1 102 ? 70.506 33.253 33.097 1.00 23.34 430 ILE A CA 1
ATOM 2275 C C . ILE B 1 102 ? 70.045 33.820 31.761 1.00 24.12 430 ILE A C 1
ATOM 2276 O O . ILE B 1 102 ? 69.962 33.085 30.775 1.00 22.42 430 ILE A O 1
ATOM 2281 N N . ALA B 1 103 ? 69.789 35.132 31.716 1.00 9.76 431 ALA A N 1
ATOM 2282 C CA . ALA B 1 103 ? 69.253 35.782 30.517 1.00 9.36 431 ALA A CA 1
ATOM 2283 C C . ALA B 1 103 ? 69.812 37.186 30.390 1.00 10.20 431 ALA A C 1
ATOM 2284 O O . ALA B 1 103 ? 70.079 37.856 31.392 1.00 14.40 431 ALA A O 1
ATOM 2286 N N . TRP B 1 104 ? 69.988 37.622 29.144 1.00 25.23 432 TRP A N 1
ATOM 2287 C CA . TRP B 1 104 ? 70.496 38.966 28.869 1.00 25.07 432 TRP A CA 1
ATOM 2288 C C . TRP B 1 104 ? 69.904 39.520 27.573 1.00 29.78 432 TRP A C 1
ATOM 2289 O O . TRP B 1 104 ? 69.474 38.767 26.694 1.00 29.34 432 TRP A O 1
ATOM 2300 N N . ASN B 1 105 ? 69.865 40.855 27.470 1.00 43.32 433 ASN A N 1
ATOM 2301 C CA . ASN B 1 105 ? 69.093 41.540 26.425 1.00 42.20 433 ASN A CA 1
ATOM 2302 C C . ASN B 1 105 ? 69.999 41.728 25.227 1.00 40.22 433 ASN A C 1
ATOM 2303 O O . ASN B 1 105 ? 70.790 42.665 25.165 1.00 41.47 433 ASN A O 1
ATOM 2308 N N . THR B 1 106 ? 69.912 40.814 24.286 1.00 24.44 434 THR A N 1
ATOM 2309 C CA . THR B 1 106 ? 70.645 40.971 23.052 1.00 27.17 434 THR A CA 1
ATOM 2310 C C . THR B 1 106 ? 69.684 41.507 21.994 1.00 35.60 434 THR A C 1
ATOM 2311 O O . THR B 1 106 ? 69.184 40.787 21.136 1.00 39.48 434 THR A O 1
ATOM 2315 N N . ALA B 1 107 ? 69.342 42.783 22.124 1.00 45.29 435 ALA A N 1
ATOM 2316 C CA . ALA B 1 107 ? 68.489 43.375 21.106 1.00 44.52 435 ALA A CA 1
ATOM 2317 C C . ALA B 1 107 ? 69.308 43.967 19.973 1.00 46.08 435 ALA A C 1
ATOM 2318 O O . ALA B 1 107 ? 68.863 43.972 18.817 1.00 47.93 435 ALA A O 1
ATOM 2320 N N . LYS B 1 108 ? 70.518 44.413 20.283 1.00 47.02 436 LYS A N 1
ATOM 2321 C CA . LYS B 1 108 ? 71.398 45.004 19.294 1.00 44.47 436 LYS A CA 1
ATOM 2322 C C . LYS B 1 108 ? 72.054 43.980 18.392 1.00 48.67 436 LYS A C 1
ATOM 2323 O O . LYS B 1 108 ? 72.428 44.336 17.267 1.00 51.68 436 LYS A O 1
ATOM 2329 N N . GLN B 1 109 ? 72.196 42.718 18.844 1.00 54.52 437 GLN A N 1
ATOM 2330 C CA . GLN B 1 109 ? 72.886 41.718 18.039 1.00 54.26 437 GLN A CA 1
ATOM 2331 C C . GLN B 1 109 ? 72.057 40.534 17.562 1.00 48.46 437 GLN A C 1
ATOM 2332 O O . GLN B 1 109 ? 72.503 39.851 16.650 1.00 54.60 437 GLN A O 1
ATOM 2338 N N . ASP B 1 110 ? 70.895 40.258 18.113 1.00 35.72 438 ASP A N 1
ATOM 2339 C CA . ASP B 1 110 ? 70.088 39.124 17.634 1.00 44.13 438 ASP A CA 1
ATOM 2340 C C . ASP B 1 110 ? 68.837 39.602 16.906 1.00 45.03 438 ASP A C 1
ATOM 2341 O O . ASP B 1 110 ? 67.833 39.949 17.530 1.00 47.12 438 ASP A O 1
ATOM 2346 N N . THR B 1 111 ? 68.902 39.611 15.576 1.00 36.63 439 THR A N 1
ATOM 2347 C CA . THR B 1 111 ? 67.851 40.171 14.735 1.00 36.65 439 THR A CA 1
ATOM 2348 C C . THR B 1 111 ? 67.219 39.095 13.874 1.00 32.07 439 THR A C 1
ATOM 2349 O O . THR B 1 111 ? 67.756 37.995 13.739 1.00 46.66 439 THR A O 1
ATOM 2353 N N . GLY B 1 112 ? 66.061 39.409 13.314 1.00 19.48 440 GLY A N 1
ATOM 2354 C CA . GLY B 1 112 ? 65.446 38.533 12.328 1.00 33.12 440 GLY A CA 1
ATOM 2355 C C . GLY B 1 112 ? 64.178 37.840 12.807 1.00 33.92 440 GLY A C 1
ATOM 2356 O O . GLY B 1 112 ? 63.651 38.120 13.886 1.00 33.98 440 GLY A O 1
ATOM 2357 N N . HIS B 1 113 ? 63.706 36.876 12.001 1.00 53.05 441 HIS A N 1
ATOM 2358 C CA . HIS B 1 113 ? 62.462 36.165 12.306 1.00 49.02 441 HIS A CA 1
ATOM 2359 C C . HIS B 1 113 ? 62.747 34.851 13.050 1.00 52.95 441 HIS A C 1
ATOM 2360 O O . HIS B 1 113 ? 63.258 33.890 12.463 1.00 53.13 441 HIS A O 1
ATOM 2367 N N . TYR B 1 114 ? 62.298 34.764 14.302 1.00 37.69 442 TYR A N 1
ATOM 2368 C CA . TYR B 1 114 ? 62.328 33.538 15.094 1.00 38.88 442 TYR A CA 1
ATOM 2369 C C . TYR B 1 114 ? 60.892 33.131 15.411 1.00 43.06 442 TYR A C 1
ATOM 2370 O O . TYR B 1 114 ? 59.943 33.831 15.066 1.00 44.90 442 TYR A O 1
ATOM 2379 N N . PHE B 1 115 ? 60.710 31.953 16.005 1.00 47.08 443 PHE A N 1
ATOM 2380 C CA . PHE B 1 115 ? 59.386 31.356 16.067 1.00 42.87 443 PHE A CA 1
ATOM 2381 C C . PHE B 1 115 ? 59.047 30.864 17.476 1.00 43.17 443 PHE A C 1
ATOM 2382 O O . PHE B 1 115 ? 59.912 30.744 18.349 1.00 43.27 443 PHE A O 1
ATOM 2390 N N . TYR B 1 116 ? 57.758 30.594 17.689 1.00 30.72 444 TYR A N 1
ATOM 2391 C CA . TYR B 1 116 ? 57.252 30.127 18.979 1.00 31.96 444 TYR A CA 1
ATOM 2392 C C . TYR B 1 116 ? 55.891 29.459 18.795 1.00 33.45 444 TYR A C 1
ATOM 2393 O O . TYR B 1 116 ? 55.167 29.750 17.842 1.00 34.03 444 TYR A O 1
ATOM 2402 N N . ARG B 1 117 ? 55.565 28.522 19.688 1.00 45.01 445 ARG A N 1
ATOM 2403 C CA . ARG B 1 117 ? 54.269 27.832 19.655 1.00 50.05 445 ARG A CA 1
ATOM 2404 C C . ARG B 1 117 ? 53.202 28.602 20.428 1.00 51.42 445 ARG A C 1
ATOM 2405 O O . ARG B 1 117 ? 53.425 28.968 21.585 1.00 52.48 445 ARG A O 1
ATOM 2413 N N . SER B 1 118 ? 52.019 28.786 19.822 1.00 46.11 446 SER A N 1
ATOM 2414 C CA . SER B 1 118 ? 50.944 29.509 20.504 1.00 46.15 446 SER A CA 1
ATOM 2415 C C . SER B 1 118 ? 50.053 28.599 21.352 1.00 53.78 446 SER A C 1
ATOM 2416 O O . SER B 1 118 ? 49.777 28.894 22.519 1.00 49.12 446 SER A O 1
ATOM 2419 N N . HIS B 1 119 ? 49.600 27.490 20.769 1.00 75.90 447 HIS A N 1
ATOM 2420 C CA . HIS B 1 119 ? 48.556 26.643 21.329 1.00 66.50 447 HIS A CA 1
ATOM 2421 C C . HIS B 1 119 ? 48.872 25.183 21.035 1.00 64.52 447 HIS A C 1
ATOM 2422 O O . HIS B 1 119 ? 49.494 24.858 20.015 1.00 64.92 447 HIS A O 1
ATOM 2429 N N . ARG B 1 120 ? 48.470 24.304 21.950 1.00 51.12 448 ARG A N 1
ATOM 2430 C CA . ARG B 1 120 ? 48.505 22.876 21.658 1.00 46.61 448 ARG A CA 1
ATOM 2431 C C . ARG B 1 120 ? 47.445 22.170 22.474 1.00 37.46 448 ARG A C 1
ATOM 2432 O O . ARG B 1 120 ? 47.100 22.608 23.572 1.00 36.51 448 ARG A O 1
ATOM 2440 N N . SER B 1 121 ? 46.966 21.040 21.977 1.00 39.19 449 SER A N 1
ATOM 2441 C CA . SER B 1 121 ? 45.916 20.259 22.672 1.00 40.14 449 SER A CA 1
ATOM 2442 C C . SER B 1 121 ? 46.343 19.932 24.094 1.00 39.65 449 SER A C 1
ATOM 2443 O O . SER B 1 121 ? 45.474 19.839 24.965 1.00 39.07 449 SER A O 1
ATOM 2446 N N . THR B 1 122 ? 47.635 19.755 24.300 1.00 34.36 450 THR A N 1
ATOM 2447 C CA . THR B 1 122 ? 48.128 19.371 25.635 1.00 33.73 450 THR A CA 1
ATOM 2448 C C . THR B 1 122 ? 49.322 20.255 25.982 1.00 34.26 450 THR A C 1
ATOM 2449 O O . THR B 1 122 ? 50.188 20.437 25.127 1.00 30.73 450 THR A O 1
ATOM 2453 N N . LYS B 1 123 ? 49.369 20.759 27.210 1.00 39.69 451 LYS A N 1
ATOM 2454 C CA . LYS B 1 123 ? 50.502 21.605 27.647 1.00 38.58 451 LYS A CA 1
ATOM 2455 C C . LYS B 1 123 ? 51.794 20.803 27.544 1.00 34.32 451 LYS A C 1
ATOM 2456 O O . LYS B 1 123 ? 51.720 19.583 27.394 1.00 41.79 451 LYS A O 1
ATOM 2462 N N . LEU B 1 124 ? 52.936 21.476 27.623 1.00 33.23 452 LEU A N 1
ATOM 2463 C CA . LEU B 1 124 ? 54.207 20.747 27.431 1.00 35.44 452 LEU A CA 1
ATOM 2464 C C . LEU B 1 124 ? 54.644 20.093 28.731 1.00 34.35 452 LEU A C 1
ATOM 2465 O O . LEU B 1 124 ? 54.622 20.763 29.765 1.00 37.83 452 LEU A O 1
ATOM 2470 N N . LYS B 1 125 ? 54.931 18.807 28.684 1.00 33.15 453 LYS A N 1
ATOM 2471 C CA . LYS B 1 125 ? 55.499 18.080 29.788 1.00 30.81 453 LYS A CA 1
ATOM 2472 C C . LYS B 1 125 ? 56.889 18.625 30.100 1.00 27.67 453 LYS A C 1
ATOM 2473 O O . LYS B 1 125 ? 57.574 19.123 29.205 1.00 31.87 453 LYS A O 1
ATOM 2479 N N . PRO B 1 126 ? 57.328 18.542 31.363 1.00 32.01 454 PRO A N 1
ATOM 2480 C CA . PRO B 1 126 ? 58.605 19.168 31.740 1.00 34.00 454 PRO A CA 1
ATOM 2481 C C . PRO B 1 126 ? 59.739 18.718 30.839 1.00 32.41 454 PRO A C 1
ATOM 2482 O O . PRO B 1 126 ? 59.899 17.522 30.611 1.00 35.65 454 PRO A O 1
ATOM 2486 N N . PHE B 1 127 ? 60.437 19.653 30.210 1.00 25.73 455 PHE A N 1
ATOM 2487 C CA . PHE B 1 127 ? 61.587 19.388 29.341 1.00 28.34 455 PHE A CA 1
ATOM 2488 C C . PHE B 1 127 ? 61.211 18.744 27.988 1.00 32.45 455 PHE A C 1
ATOM 2489 O O . PHE B 1 127 ? 62.102 18.267 27.249 1.00 27.16 455 PHE A O 1
ATOM 2497 N N . GLU B 1 128 ? 59.930 18.702 27.630 1.00 30.79 456 GLU A N 1
ATOM 2498 C CA . GLU B 1 128 ? 59.550 18.162 26.346 1.00 31.63 456 GLU A CA 1
ATOM 2499 C C . GLU B 1 128 ? 59.879 19.161 25.234 1.00 42.39 456 GLU A C 1
ATOM 2500 O O . GLU B 1 128 ? 59.856 20.380 25.431 1.00 47.46 456 GLU A O 1
ATOM 2506 N N . ARG B 1 129 ? 60.213 18.628 24.055 1.00 37.44 457 ARG A N 1
ATOM 2507 C CA . ARG B 1 129 ? 60.564 19.410 22.872 1.00 34.18 457 ARG A CA 1
ATOM 2508 C C . ARG B 1 129 ? 59.628 18.978 21.757 1.00 35.98 457 ARG A C 1
ATOM 2509 O O . ARG B 1 129 ? 59.579 17.792 21.421 1.00 47.55 457 ARG A O 1
ATOM 2517 N N . ASP B 1 130 ? 58.903 19.928 21.173 1.00 27.22 458 ASP A N 1
ATOM 2518 C CA . ASP B 1 130 ? 57.933 19.646 20.117 1.00 25.52 458 ASP A CA 1
ATOM 2519 C C . ASP B 1 130 ? 58.372 20.400 18.880 1.00 28.94 458 ASP A C 1
ATOM 2520 O O . ASP B 1 130 ? 58.217 21.623 18.812 1.00 34.24 458 ASP A O 1
ATOM 2525 N N . LEU B 1 131 ? 58.875 19.680 17.887 1.00 31.45 459 LEU A N 1
ATOM 2526 C CA . LEU B 1 131 ? 59.401 20.321 16.695 1.00 33.67 459 LEU A CA 1
ATOM 2527 C C . LEU B 1 131 ? 58.435 20.284 15.524 1.00 36.74 459 LEU A C 1
ATOM 2528 O O . LEU B 1 131 ? 58.851 20.512 14.383 1.00 33.27 459 LEU A O 1
ATOM 2533 N N . SER B 1 132 ? 57.152 20.057 15.782 1.00 46.28 460 SER A N 1
ATOM 2534 C CA . SER B 1 132 ? 56.192 20.032 14.697 1.00 50.56 460 SER A CA 1
ATOM 2535 C C . SER B 1 132 ? 55.795 21.464 14.389 1.00 51.91 460 SER A C 1
ATOM 2536 O O . SER B 1 132 ? 55.422 22.220 15.290 1.00 50.97 460 SER A O 1
ATOM 2539 N N . SER B 1 133 ? 55.832 21.822 13.108 1.00 59.80 461 SER A N 1
ATOM 2540 C CA . SER B 1 133 ? 55.605 23.201 12.687 1.00 67.87 461 SER A CA 1
ATOM 2541 C C . SER B 1 133 ? 54.244 23.405 12.062 1.00 67.53 461 SER A C 1
ATOM 2542 O O . SER B 1 133 ? 53.694 24.505 12.130 1.00 61.13 461 SER A O 1
ATOM 2545 N N . ASP B 1 134 ? 53.716 22.362 11.442 1.00 85.31 462 ASP A N 1
ATOM 2546 C CA . ASP B 1 134 ? 52.371 22.336 10.915 1.00 87.29 462 ASP A CA 1
ATOM 2547 C C . ASP B 1 134 ? 51.568 21.347 11.744 1.00 88.42 462 ASP A C 1
ATOM 2548 O O . ASP B 1 134 ? 52.091 20.307 12.160 1.00 87.77 462 ASP A O 1
ATOM 2553 N N . GLU B 1 135 ? 50.313 21.683 12.013 1.00 63.89 463 GLU A N 1
ATOM 2554 C CA . GLU B 1 135 ? 49.327 20.709 12.453 1.00 69.32 463 GLU A CA 1
ATOM 2555 C C . GLU B 1 135 ? 48.099 20.887 11.559 1.00 73.67 463 GLU A C 1
ATOM 2556 O O . GLU B 1 135 ? 47.523 21.981 11.519 1.00 70.03 463 GLU A O 1
ATOM 2562 N N . ASN B 1 136 ? 47.738 19.842 10.804 1.00 94.36 464 ASN A N 1
ATOM 2563 C CA . ASN B 1 136 ? 46.589 19.763 9.890 1.00 97.18 464 ASN A CA 1
ATOM 2564 C C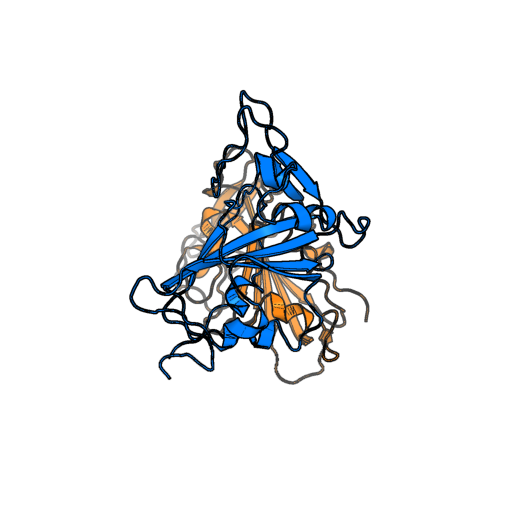 . ASN B 1 136 ? 46.752 20.543 8.572 1.00 97.82 464 ASN A C 1
ATOM 2565 O O . ASN B 1 136 ? 45.868 20.458 7.702 1.00 91.05 464 ASN A O 1
ATOM 2570 N N . GLY B 1 137 ? 47.869 21.228 8.354 1.00 82.25 465 GLY A N 1
ATOM 2571 C CA . GLY B 1 137 ? 48.048 22.094 7.199 1.00 79.50 465 GLY A CA 1
ATOM 2572 C C . GLY B 1 137 ? 48.130 23.570 7.509 1.00 75.99 465 GLY A C 1
ATOM 2573 O O . GLY B 1 137 ? 48.599 24.338 6.659 1.00 64.22 465 GLY A O 1
ATOM 2574 N N . VAL B 1 138 ? 47.754 23.981 8.713 1.00 73.71 466 VAL A N 1
ATOM 2575 C CA . VAL B 1 138 ? 47.881 25.357 9.172 1.00 68.92 466 VAL A CA 1
ATOM 2576 C C . VAL B 1 138 ? 49.114 25.428 10.062 1.00 63.96 466 VAL A C 1
ATOM 2577 O O . VAL B 1 138 ? 49.522 24.439 10.675 1.00 68.87 466 VAL A O 1
ATOM 2581 N N . ARG B 1 139 ? 49.754 26.585 10.081 1.00 67.03 467 ARG A N 1
ATOM 2582 C CA . ARG B 1 139 ? 50.866 26.809 10.990 1.00 69.34 467 ARG A CA 1
ATOM 2583 C C . ARG B 1 139 ? 50.405 26.662 12.432 1.00 70.21 467 ARG A C 1
ATOM 2584 O O . ARG B 1 139 ? 49.415 27.274 12.851 1.00 73.80 467 ARG A O 1
ATOM 2592 N N . THR B 1 140 ? 51.089 25.808 13.181 1.00 74.56 468 THR A N 1
ATOM 2593 C CA . THR B 1 140 ? 50.910 25.821 14.619 1.00 74.14 468 THR A CA 1
ATOM 2594 C C . THR B 1 140 ? 51.940 26.731 15.294 1.00 73.05 468 THR A C 1
ATOM 2595 O O . THR B 1 140 ? 51.856 26.944 16.510 1.00 75.46 468 THR A O 1
ATOM 2599 N N . LEU B 1 141 ? 52.842 27.352 14.522 1.00 34.58 469 LEU A N 1
ATOM 2600 C CA . LEU B 1 141 ? 53.923 28.177 15.056 1.00 35.88 469 LEU A CA 1
ATOM 2601 C C . LEU B 1 141 ? 53.791 29.620 14.576 1.00 40.87 469 LEU A C 1
ATOM 2602 O O . LEU B 1 141 ? 53.802 29.861 13.362 1.00 46.75 469 LEU A O 1
ATOM 2607 N N . SER B 1 142 ? 53.746 30.581 15.516 1.00 64.17 470 SER A N 1
ATOM 2608 C CA . SER B 1 142 ? 53.715 32.016 15.209 1.00 67.30 470 SER A CA 1
ATOM 2609 C C . SER B 1 142 ? 55.127 32.616 15.282 1.00 63.55 470 SER A C 1
ATOM 2610 O O . SER B 1 142 ? 56.079 31.948 15.706 1.00 61.05 470 SER A O 1
ATOM 2613 N N . THR B 1 143 ? 55.267 33.887 14.842 1.00 41.04 471 THR A N 1
ATOM 2614 C CA . THR B 1 143 ? 56.577 34.489 14.558 1.00 37.03 471 THR A CA 1
ATOM 2615 C C . THR B 1 143 ? 56.905 35.720 15.419 1.00 36.44 471 THR A C 1
ATOM 2616 O O . THR B 1 143 ? 56.005 36.449 15.853 1.00 37.70 471 THR A O 1
ATOM 2620 N N . TYR B 1 144 ? 58.214 35.892 15.718 1.00 42.14 472 TYR A N 1
ATOM 2621 C CA . TYR B 1 144 ? 58.841 37.043 16.399 1.00 46.37 472 TYR A CA 1
ATOM 2622 C C . TYR B 1 144 ? 59.827 37.729 15.436 1.00 45.11 472 TYR A C 1
ATOM 2623 O O . TYR B 1 144 ? 60.839 37.110 15.087 1.00 48.04 472 TYR A O 1
ATOM 2632 N N . ASP B 1 145 ? 59.655 39.024 15.096 1.00 7.50 473 ASP A N 1
ATOM 2633 C CA . ASP B 1 145 ? 60.747 39.735 14.398 1.00 15.59 473 ASP A CA 1
ATOM 2634 C C . ASP B 1 145 ? 61.464 40.582 15.428 1.00 14.44 473 ASP A C 1
ATOM 2635 O O . ASP B 1 145 ? 60.873 41.502 16.001 1.00 16.57 473 ASP A O 1
ATOM 2640 N N . PHE B 1 146 ? 62.727 40.272 15.658 1.00 34.54 474 PHE A N 1
ATOM 2641 C CA . PHE B 1 146 ? 63.540 41.006 16.606 1.00 40.52 474 PHE A CA 1
ATOM 2642 C C . PHE B 1 146 ? 64.356 42.066 15.872 1.00 45.77 474 PHE A C 1
ATOM 2643 O O . PHE B 1 146 ? 65.049 41.757 14.893 1.00 46.65 474 PHE A O 1
ATOM 2651 N N . ASN B 1 147 ? 64.235 43.315 16.334 1.00 66.66 475 ASN A N 1
ATOM 2652 C CA . ASN B 1 147 ? 64.880 44.533 15.868 1.00 61.46 475 ASN A CA 1
ATOM 2653 C C . ASN B 1 147 ? 65.436 45.265 17.074 1.00 61.20 475 ASN A C 1
ATOM 2654 O O . ASN B 1 147 ? 64.925 45.123 18.189 1.00 59.65 475 ASN A O 1
ATOM 2659 N N . PRO B 1 148 ? 66.469 46.066 16.882 1.00 27.88 476 PRO A N 1
ATOM 2660 C CA . PRO B 1 148 ? 66.967 46.845 18.009 1.00 28.03 476 PRO A CA 1
ATOM 2661 C C . PRO B 1 148 ? 65.944 47.828 18.547 1.00 35.09 476 PRO A C 1
ATOM 2662 O O . PRO B 1 148 ? 66.040 48.198 19.723 1.00 37.47 476 PRO A O 1
ATOM 2666 N N . ASN B 1 149 ? 64.950 48.146 17.728 1.00 73.82 477 ASN A N 1
ATOM 2667 C CA . ASN B 1 149 ? 64.027 49.254 18.068 1.00 74.69 477 ASN A CA 1
ATOM 2668 C C . ASN B 1 149 ? 62.676 48.819 18.642 1.00 70.28 477 ASN A C 1
ATOM 2669 O O . ASN B 1 149 ? 61.985 49.687 19.176 1.00 71.20 477 ASN A O 1
ATOM 2674 N N . VAL B 1 150 ? 62.310 47.546 18.591 1.00 35.48 478 VAL A N 1
ATOM 2675 C CA . VAL B 1 150 ? 60.959 47.204 19.114 1.00 32.66 478 VAL A CA 1
ATOM 2676 C C . VAL B 1 150 ? 60.881 47.675 20.552 1.00 29.09 478 VAL A C 1
ATOM 2677 O O . VAL B 1 150 ? 61.924 47.832 21.183 1.00 35.83 478 VAL A O 1
ATOM 2681 N N . PRO B 1 151 ? 59.689 47.881 21.137 1.00 37.57 479 PRO A N 1
ATOM 2682 C CA . PRO B 1 151 ? 59.647 48.278 22.519 1.00 40.30 479 PRO A CA 1
ATOM 2683 C C . PRO B 1 151 ? 60.454 47.326 23.402 1.00 40.89 479 PRO A C 1
ATOM 2684 O O . PRO B 1 151 ? 60.830 46.279 22.936 1.00 38.25 479 PRO A O 1
ATOM 2688 N N . LEU B 1 152 ? 60.737 47.713 24.642 1.00 41.50 480 LEU A N 1
ATOM 2689 C CA . LEU B 1 152 ? 61.349 46.722 25.557 1.00 35.80 480 LEU A CA 1
ATOM 2690 C C . LEU B 1 152 ? 60.190 45.791 25.862 1.00 33.62 480 LEU A C 1
ATOM 2691 O O . LEU B 1 152 ? 59.060 46.157 25.503 1.00 38.85 480 LEU A O 1
ATOM 2696 N N . GLU B 1 153 ? 60.459 44.644 26.463 1.00 34.41 481 GLU A N 1
ATOM 2697 C CA . GLU B 1 153 ? 59.381 43.702 26.848 1.00 34.39 481 GLU A CA 1
ATOM 2698 C C . GLU B 1 153 ? 59.093 42.884 25.596 1.00 37.32 481 GLU A C 1
ATOM 2699 O O . GLU B 1 153 ? 58.440 41.851 25.689 1.00 36.63 481 GLU A O 1
ATOM 2705 N N . TYR B 1 154 ? 59.599 43.346 24.468 1.00 43.85 482 TYR A N 1
ATOM 2706 C CA . TYR B 1 154 ? 59.481 42.580 23.215 1.00 39.63 482 TYR A CA 1
ATOM 2707 C C . TYR B 1 154 ? 60.890 42.406 22.706 1.00 39.29 482 TYR A C 1
ATOM 2708 O O . TYR B 1 154 ? 61.056 41.730 21.687 1.00 40.05 482 TYR A O 1
ATOM 2717 N N . GLN B 1 155 ? 61.894 42.967 23.396 1.00 28.78 483 GLN A N 1
ATOM 2718 C CA . GLN B 1 155 ? 63.213 42.878 22.780 1.00 29.68 483 GLN A CA 1
ATOM 2719 C C . GLN B 1 155 ? 63.831 41.498 22.921 1.00 29.72 483 GLN A C 1
ATOM 2720 O O . GLN B 1 155 ? 63.639 40.808 23.921 1.00 31.24 483 GLN A O 1
ATOM 2726 N N . ALA B 1 156 ? 64.667 41.147 21.940 1.00 41.90 484 ALA A N 1
ATOM 2727 C CA . ALA B 1 156 ? 65.340 39.853 21.928 1.00 38.25 484 ALA A CA 1
ATOM 2728 C C . ALA B 1 156 ? 66.152 39.634 23.193 1.00 41.32 484 ALA A C 1
ATOM 2729 O O . ALA B 1 156 ? 66.897 40.518 23.639 1.00 41.67 484 ALA A O 1
ATOM 2731 N N . THR B 1 157 ? 66.087 38.403 23.704 1.00 38.21 485 THR A N 1
ATOM 2732 C CA . THR B 1 157 ? 66.706 38.060 24.975 1.00 36.29 485 THR A CA 1
ATOM 2733 C C . THR B 1 157 ? 67.201 36.626 24.871 1.00 33.95 485 THR A C 1
ATOM 2734 O O . THR B 1 157 ? 66.434 35.719 24.505 1.00 31.69 485 THR A O 1
ATOM 2738 N N . ARG B 1 158 ? 68.485 36.436 25.175 1.00 26.12 486 ARG A N 1
ATOM 2739 C CA . ARG B 1 158 ? 69.065 35.108 25.222 1.00 27.57 486 ARG A CA 1
ATOM 2740 C C . ARG B 1 158 ? 68.876 34.527 26.610 1.00 24.71 486 ARG A C 1
ATOM 2741 O O . ARG B 1 158 ? 69.199 35.187 27.606 1.00 22.95 486 ARG A O 1
ATOM 2749 N N . VAL B 1 159 ? 68.398 33.279 26.672 1.00 12.38 487 VAL A N 1
ATOM 2750 C CA . VAL B 1 159 ? 68.261 32.575 27.936 1.00 11.57 487 VAL A CA 1
ATOM 2751 C C . VAL B 1 159 ? 69.067 31.294 27.853 1.00 14.00 487 VAL A C 1
ATOM 2752 O O . VAL B 1 159 ? 69.066 30.613 26.814 1.00 16.36 487 VAL A O 1
ATOM 2756 N N . VAL B 1 160 ? 69.750 30.984 28.960 1.00 26.30 488 VAL A N 1
ATOM 2757 C CA . VAL B 1 160 ? 70.507 29.758 29.178 1.00 26.91 488 VAL A CA 1
ATOM 2758 C C . VAL B 1 160 ? 70.040 29.155 30.506 1.00 30.63 488 VAL A C 1
ATOM 2759 O O . VAL B 1 160 ? 70.083 29.814 31.558 1.00 30.46 488 VAL A O 1
ATOM 2763 N N . VAL B 1 161 ? 69.679 27.885 30.476 1.00 24.48 489 VAL A N 1
ATOM 2764 C CA . VAL B 1 161 ? 69.178 27.183 31.642 1.00 25.48 489 VAL A CA 1
ATOM 2765 C C . VAL B 1 161 ? 70.166 26.086 32.005 1.00 27.93 489 VAL A C 1
ATOM 2766 O O . VAL B 1 161 ? 70.298 25.082 31.295 1.00 30.74 489 VAL A O 1
ATOM 2770 N N . LEU B 1 162 ? 70.891 26.319 33.093 1.00 23.18 490 LEU A N 1
ATOM 2771 C CA . LEU B 1 162 ? 71.785 25.337 33.674 1.00 18.72 490 LEU A CA 1
ATOM 2772 C C . LEU B 1 162 ? 70.966 24.444 34.560 1.00 17.70 490 LEU A C 1
ATOM 2773 O O . LEU B 1 162 ? 70.248 24.944 35.412 1.00 18.49 490 LEU A O 1
ATOM 2778 N N . SER B 1 163 ? 70.967 23.147 34.281 1.00 25.66 491 SER A N 1
ATOM 2779 C CA . SER B 1 163 ? 70.311 22.156 35.129 1.00 24.07 491 SER A CA 1
ATOM 2780 C C . SER B 1 163 ? 71.362 21.227 35.718 1.00 19.20 491 SER A C 1
ATOM 2781 O O . SER B 1 163 ? 72.211 20.693 34.990 1.00 15.77 491 SER A O 1
ATOM 2784 N N . PHE B 1 164 ? 71.295 21.052 37.040 1.00 16.89 492 PHE A N 1
ATOM 2785 C CA . PHE B 1 164 ? 72.307 20.363 37.825 1.00 22.14 492 PHE A CA 1
ATOM 2786 C C . PHE B 1 164 ? 71.739 19.190 38.627 1.00 23.57 492 PHE A C 1
ATOM 2787 O O . PHE B 1 164 ? 70.548 19.117 38.936 1.00 20.15 492 PHE A O 1
ATOM 2795 N N . GLU B 1 165 ? 72.663 18.318 39.039 1.00 39.52 493 GLU A N 1
ATOM 2796 C CA . GLU B 1 165 ? 72.357 17.172 39.928 1.00 42.46 493 GLU A CA 1
ATOM 2797 C C . GLU B 1 165 ? 73.525 17.162 40.914 1.00 47.24 493 GLU A C 1
ATOM 2798 O O . GLU B 1 165 ? 74.629 17.490 40.478 1.00 47.97 493 GLU A O 1
ATOM 2804 N N . LEU B 1 166 ? 73.322 16.759 42.164 1.00 66.69 494 LEU A N 1
ATOM 2805 C CA . LEU B 1 166 ? 74.407 16.907 43.167 1.00 76.54 494 LEU A CA 1
ATOM 2806 C C . LEU B 1 166 ? 74.418 15.779 44.200 1.00 86.53 494 LEU A C 1
ATOM 2807 O O . LEU B 1 166 ? 73.315 15.339 44.558 1.00 86.67 494 LEU A O 1
ATOM 2812 N N . LEU B 1 167 ? 75.594 15.326 44.655 1.00 105.43 495 LEU A N 1
ATOM 2813 C CA . LEU B 1 167 ? 75.703 14.361 45.793 1.00 112.42 495 LEU A CA 1
ATOM 2814 C C . LEU B 1 167 ? 75.096 12.980 45.526 1.00 122.85 495 LEU A C 1
ATOM 2815 O O . LEU B 1 167 ? 74.844 12.268 46.521 1.00 127.93 495 LEU A O 1
ATOM 2820 N N . ASN B 1 168 ? 74.891 12.587 44.272 1.00 142.42 496 ASN A N 1
ATOM 2821 C CA . ASN B 1 168 ? 74.253 11.258 44.089 1.00 141.23 496 ASN A CA 1
ATOM 2822 C C . ASN B 1 168 ? 75.059 10.412 43.094 1.00 135.41 496 ASN A C 1
ATOM 2823 O O . ASN B 1 168 ? 74.549 9.337 42.744 1.00 135.42 496 ASN A O 1
ATOM 2828 N N . ALA B 1 169 ? 76.269 10.838 42.703 1.00 84.77 497 ALA A N 1
ATOM 2829 C CA . ALA B 1 169 ? 77.131 9.988 41.838 1.00 75.71 497 ALA A CA 1
ATOM 2830 C C . ALA B 1 169 ? 78.531 10.597 41.716 1.00 67.70 497 ALA A C 1
ATOM 2831 O O . ALA B 1 169 ? 78.731 11.695 42.237 1.00 74.89 49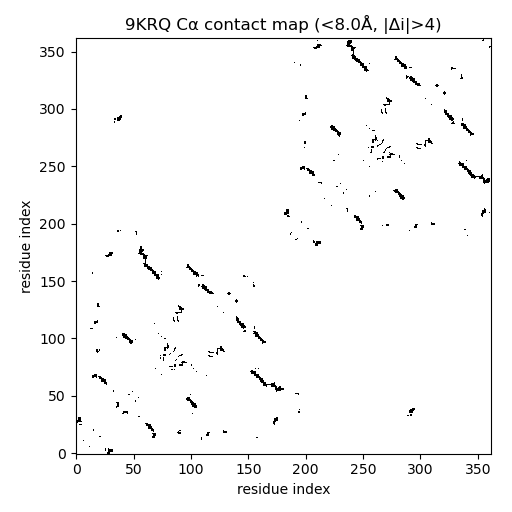7 ALA A O 1
ATOM 2833 N N . PRO B 1 170 ? 79.527 9.923 41.105 1.00 36.36 498 PRO A N 1
ATOM 2834 C CA . PRO B 1 170 ? 80.849 10.530 40.898 1.00 37.11 498 PRO A CA 1
ATOM 2835 C C . PRO B 1 170 ? 80.822 11.948 40.312 1.00 44.09 498 PRO A C 1
ATOM 2836 O O . PRO B 1 170 ? 80.137 12.164 39.328 1.00 40.03 498 PRO A O 1
ATOM 2840 N N . ALA B 1 171 ? 81.700 12.852 40.761 1.00 44.05 499 ALA A N 1
ATOM 2841 C CA . ALA B 1 171 ? 81.667 14.282 40.355 1.00 37.83 499 ALA A CA 1
ATOM 2842 C C . ALA B 1 171 ? 82.308 14.573 39.002 1.00 41.91 499 ALA A C 1
ATOM 2843 O O . ALA B 1 171 ? 83.323 13.940 38.701 1.00 47.18 499 ALA A O 1
ATOM 2845 N N . THR B 1 172 ? 81.787 15.573 38.275 1.00 44.66 500 THR A N 1
ATOM 2846 C CA . THR B 1 172 ? 82.280 15.905 36.907 1.00 41.54 500 THR A CA 1
ATOM 2847 C C . THR B 1 172 ? 82.651 17.390 36.810 1.00 35.78 500 THR A C 1
ATOM 2848 O O . THR B 1 172 ? 83.844 17.668 36.647 1.00 35.43 500 THR A O 1
ATOM 2852 N N . VAL B 1 173 ? 81.671 18.297 36.882 1.00 34.93 501 VAL A N 1
ATOM 2853 C CA . VAL B 1 173 ? 81.948 19.766 36.864 1.00 34.82 501 VAL A CA 1
ATOM 2854 C C . VAL B 1 173 ? 82.039 20.215 38.317 1.00 35.22 501 VAL A C 1
ATOM 2855 O O . VAL B 1 173 ? 81.186 19.802 39.095 1.00 35.60 501 VAL A O 1
ATOM 2859 N N . CYS B 1 174 ? 83.021 21.052 38.662 1.00 35.12 502 CYS A N 1
ATOM 2860 C CA . CYS B 1 174 ? 83.237 21.265 40.111 1.00 35.48 502 CYS A CA 1
ATOM 2861 C C . CYS B 1 174 ? 83.511 22.700 40.598 1.00 35.40 502 CYS A C 1
ATOM 2862 O O . CYS B 1 174 ? 83.680 22.863 41.797 1.00 35.01 502 CYS A O 1
ATOM 2865 N N . GLY B 1 175 ? 83.549 23.727 39.777 1.00 35.78 503 GLY A N 1
ATOM 2866 C CA . GLY B 1 175 ? 83.729 25.061 40.393 1.00 35.76 503 GLY A CA 1
ATOM 2867 C C . GLY B 1 175 ? 85.177 25.349 40.728 1.00 36.38 503 GLY A C 1
ATOM 2868 O O . GLY B 1 175 ? 85.990 24.485 40.456 1.00 40.50 503 GLY A O 1
ATOM 2869 N N . HIS B 1 176 ? 85.510 26.524 41.274 1.00 47.06 504 HIS A N 1
ATOM 2870 C CA . HIS B 1 176 ? 86.968 26.788 41.431 1.00 45.46 504 HIS A CA 1
ATOM 2871 C C . HIS B 1 176 ? 87.491 26.419 42.819 1.00 51.80 504 HIS A C 1
ATOM 2872 O O . HIS B 1 176 ? 88.680 26.090 42.912 1.00 52.25 504 HIS A O 1
ATOM 2879 N N . HIS B 1 177 ? 86.628 26.425 43.833 1.00 67.35 505 HIS A N 1
ATOM 2880 C CA . HIS B 1 177 ? 87.107 26.209 45.228 1.00 64.66 505 HIS A CA 1
ATOM 2881 C C . HIS B 1 177 ? 86.867 24.771 45.689 1.00 65.39 505 HIS A C 1
ATOM 2882 O O . HIS B 1 177 ? 87.767 24.201 46.339 1.00 71.39 505 HIS A O 1
ATOM 2889 N N . HIS B 1 178 ? 85.728 24.195 45.343 1.00 58.21 506 HIS A N 1
ATOM 2890 C CA . HIS B 1 178 ? 85.510 22.758 45.630 1.00 69.35 506 HIS A CA 1
ATOM 2891 C C . HIS B 1 178 ? 85.653 22.016 44.305 1.00 70.10 506 HIS A C 1
ATOM 2892 O O . HIS B 1 178 ? 84.632 21.528 43.799 1.00 63.41 506 HIS A O 1
ATOM 2899 N N . HIS B 1 179 ? 86.857 21.996 43.746 1.00 55.98 507 HIS A N 1
ATOM 2900 C CA . HIS B 1 179 ? 87.101 21.240 42.495 1.00 54.31 507 HIS A CA 1
ATOM 2901 C C . HIS B 1 179 ? 88.139 20.162 42.763 1.00 54.83 507 HIS A C 1
ATOM 2902 O O . HIS B 1 179 ? 89.304 20.342 42.404 1.00 56.53 507 HIS A O 1
ATOM 2909 N N . HIS B 1 180 ? 87.705 19.053 43.328 1.00 38.48 508 HIS A N 1
ATOM 2910 C CA . HIS B 1 180 ? 88.716 18.065 43.732 1.00 42.81 508 HIS A CA 1
ATOM 2911 C C . HIS B 1 180 ? 89.694 18.852 44.599 1.00 48.95 508 HIS A C 1
ATOM 2912 O O . HIS B 1 180 ? 90.840 19.048 44.167 1.00 46.10 508 HIS A O 1
ATOM 2919 N N . HIS B 1 181 ? 89.222 19.334 45.755 1.00 67.78 509 HIS A N 1
ATOM 2920 C CA . HIS B 1 181 ? 90.064 20.132 46.686 1.00 62.97 509 HIS A CA 1
ATOM 2921 C C . HIS B 1 181 ? 90.008 19.520 48.087 1.00 70.89 509 HIS A C 1
ATOM 2922 O O . HIS B 1 181 ? 89.043 18.780 48.349 1.00 74.05 509 HIS A O 1
#

Radius of gyration: 23.87 Å; Cα contacts (8 Å, |Δi|>4): 836; chains: 2; bounding box: 55×48×75 Å

Foldseek 3Di:
DEAWPPCCVVVDQEAAAQLPKDKDKTWQHAYDPPVAPPVVFWPDKFWDADDPVCQQQDFFQIKMKIKHKFALLCLVQADAPRDDQCCFRGANAHNNFGFMKIKGFPQQRNFAKGKGFRDDPGGDDHGDHDPDQDDPPDGRIDIQGAHSPDDRRRHMMMMITIGTDDDDHDGTYHRNHNPPD/DAAWCCCCVPVPQDAAAQLQKDKDWTWLHAYALCPVPPDPFWPDKFWDQDDSVCQLPFFFDTKMKIKHKFAPLCLVLQDAPHDDQCCFARAHAHNNFGWIKIKGFPLVRHFAKGKGARDDPGTDDHPDHDPDQDDPRDGRIDIQGRHSPDDHSNHMMMMMTITTHHDPDDTTYTHNPGDVD